Protein AF-0000000086665834 (afdb_homodimer)

Structure (mmCIF, N/CA/C/O backbone):
data_AF-0000000086665834-model_v1
#
loop_
_entity.id
_entity.type
_entity.pdbx_description
1 polymer 'Uncharacterized protein'
#
loop_
_atom_site.group_PDB
_atom_site.id
_atom_site.type_symbol
_atom_site.label_atom_id
_atom_site.label_alt_id
_atom_site.label_comp_id
_atom_site.label_asym_id
_atom_site.label_entity_id
_atom_site.label_seq_id
_atom_site.pdbx_PDB_ins_code
_atom_site.Cartn_x
_atom_site.Cartn_y
_atom_site.Cartn_z
_atom_site.occupancy
_atom_site.B_iso_or_equiv
_atom_site.auth_seq_id
_atom_site.auth_comp_id
_atom_site.auth_asym_id
_atom_site.auth_atom_id
_atom_site.pdbx_PDB_model_num
ATOM 1 N N . MET A 1 1 ? -22.484 -58.656 62.531 1 26.81 1 MET A N 1
ATOM 2 C CA . MET A 1 1 ? -22.969 -57.875 61.406 1 26.81 1 MET A CA 1
ATOM 3 C C . MET A 1 1 ? -22.281 -56.531 61.312 1 26.81 1 MET A C 1
ATOM 5 O O . MET A 1 1 ? -22.672 -55.594 61.969 1 26.81 1 MET A O 1
ATOM 9 N N . HIS A 1 2 ? -20.922 -56.562 61.344 1 34.09 2 HIS A N 1
ATOM 10 C CA . HIS A 1 2 ? -19.969 -55.469 61.375 1 34.09 2 HIS A CA 1
ATOM 11 C C . HIS A 1 2 ? -20.125 -54.594 60.125 1 34.09 2 HIS A C 1
ATOM 13 O O . HIS A 1 2 ? -20.125 -55.094 59 1 34.09 2 HIS A O 1
ATOM 19 N N . SER A 1 3 ? -20.875 -53.5 60.344 1 33.06 3 SER A N 1
ATOM 20 C CA . SER A 1 3 ? -21.188 -52.438 59.375 1 33.06 3 SER A CA 1
ATOM 21 C C . SER A 1 3 ? -19.922 -51.75 58.875 1 33.06 3 SER A C 1
ATOM 23 O O . SER A 1 3 ? -19.125 -51.219 59.656 1 33.06 3 SER A O 1
ATOM 25 N N . SER A 1 4 ? -19.203 -52.406 57.938 1 32.94 4 SER A N 1
ATOM 26 C CA . SER A 1 4 ? -18.016 -51.969 57.25 1 32.94 4 SER A CA 1
ATOM 27 C C . SER A 1 4 ? -18.266 -50.625 56.562 1 32.94 4 SER A C 1
ATOM 29 O O . SER A 1 4 ? -19.109 -50.531 55.656 1 32.94 4 SER A O 1
ATOM 31 N N . ASP A 1 5 ? -18.234 -49.562 57.344 1 31.44 5 ASP A N 1
ATOM 32 C CA . ASP A 1 5 ? -18.375 -48.219 56.812 1 31.44 5 ASP A CA 1
ATOM 33 C C . ASP A 1 5 ? -17.359 -47.969 55.688 1 31.44 5 ASP A C 1
ATOM 35 O O . ASP A 1 5 ? -16.156 -48.094 55.906 1 31.44 5 ASP A O 1
ATOM 39 N N . ASP A 1 6 ? -17.719 -48.312 54.469 1 29.27 6 ASP A N 1
ATOM 40 C CA . ASP A 1 6 ? -16.969 -48.031 53.25 1 29.27 6 ASP A CA 1
ATOM 41 C C . ASP A 1 6 ? -16.672 -46.562 53.094 1 29.27 6 ASP A C 1
ATOM 43 O O . ASP A 1 6 ? -17.594 -45.719 53 1 29.27 6 ASP A O 1
ATOM 47 N N . PHE A 1 7 ? -15.703 -46.031 53.906 1 32.72 7 PHE A N 1
ATOM 48 C CA . PHE A 1 7 ? -15.227 -44.656 53.656 1 32.72 7 PHE A CA 1
ATOM 49 C C . PHE A 1 7 ? -14.867 -44.469 52.188 1 32.72 7 PHE A C 1
ATOM 51 O O . PHE A 1 7 ? -13.977 -45.125 51.656 1 32.72 7 PHE A O 1
ATOM 58 N N . SER A 1 8 ? -15.898 -44.188 51.312 1 29.94 8 SER A N 1
ATOM 59 C CA . SER A 1 8 ? -15.688 -43.812 49.906 1 29.94 8 SER A CA 1
ATOM 60 C C . SER A 1 8 ? -14.758 -42.594 49.812 1 29.94 8 SER A C 1
ATOM 62 O O . SER A 1 8 ? -15.055 -41.531 50.375 1 29.94 8 SER A O 1
ATOM 64 N N . THR A 1 9 ? -13.438 -42.812 50 1 31.62 9 THR A N 1
ATOM 65 C CA . THR A 1 9 ? -12.438 -41.781 49.75 1 31.62 9 THR A CA 1
ATOM 66 C C . THR A 1 9 ? -12.633 -41.125 48.375 1 31.62 9 THR A C 1
ATOM 68 O O . THR A 1 9 ? -12.5 -41.812 47.375 1 31.62 9 THR A O 1
ATOM 71 N N . ASN A 1 10 ? -13.641 -40.25 48.281 1 30.84 10 ASN A N 1
ATOM 72 C CA . ASN A 1 10 ? -13.805 -39.438 47.062 1 30.84 10 ASN A CA 1
ATOM 73 C C . ASN A 1 10 ? -12.523 -38.688 46.719 1 30.84 10 ASN A C 1
ATOM 75 O O . ASN A 1 10 ? -12.117 -37.781 47.469 1 30.84 10 ASN A O 1
ATOM 79 N N . SER A 1 11 ? -11.406 -39.344 46.406 1 31.91 11 SER A N 1
ATOM 80 C CA . SER A 1 11 ? -10.242 -38.594 45.938 1 31.91 11 SER A CA 1
ATOM 81 C C . SER A 1 11 ? -10.609 -37.656 44.781 1 31.91 11 SER A C 1
ATOM 83 O O . SER A 1 11 ? -11.102 -38.125 43.75 1 31.91 11 SER A O 1
ATOM 85 N N . THR A 1 12 ? -11.188 -36.562 45.125 1 30.22 12 THR A N 1
ATOM 86 C CA . THR A 1 12 ? -11.383 -35.531 44.094 1 30.22 12 THR A CA 1
ATOM 87 C C . THR A 1 12 ? -10.07 -35.25 43.344 1 30.22 12 THR A C 1
ATOM 89 O O . THR A 1 12 ? -9.102 -34.781 43.969 1 30.22 12 THR A O 1
ATOM 92 N N . VAL A 1 13 ? -9.656 -36.156 42.438 1 32.78 13 VAL A N 1
ATOM 93 C CA . VAL A 1 13 ? -8.531 -35.844 41.562 1 32.78 13 VAL A CA 1
ATOM 94 C C . VAL A 1 13 ? -8.719 -34.469 40.938 1 32.78 13 VAL A C 1
ATOM 96 O O . VAL A 1 13 ? -9.742 -34.188 40.312 1 32.78 13 VAL A O 1
ATOM 99 N N . PHE A 1 14 ? -8.258 -33.438 41.625 1 33.31 14 PHE A N 1
ATOM 100 C CA . PHE A 1 14 ? -8.141 -32.125 40.969 1 33.31 14 PHE A CA 1
ATOM 101 C C . PHE A 1 14 ? -7.5 -32.25 39.594 1 33.31 14 PHE A C 1
ATOM 103 O O . PHE A 1 14 ? -6.363 -32.719 39.469 1 33.31 14 PHE A O 1
ATOM 110 N N . THR A 1 15 ? -8.297 -32.75 38.594 1 32.59 15 THR A N 1
ATOM 111 C CA . THR A 1 15 ? -7.758 -32.688 37.25 1 32.59 15 THR A CA 1
ATOM 112 C C . THR A 1 15 ? -7.18 -31.312 36.938 1 32.59 15 THR A C 1
ATOM 114 O O . THR A 1 15 ? -7.867 -30.297 37.094 1 32.59 15 THR A O 1
ATOM 117 N N . PRO A 1 16 ? -5.875 -31.125 37.156 1 30.36 16 PRO A N 1
ATOM 118 C CA . PRO A 1 16 ? -5.309 -29.844 36.75 1 30.36 16 PRO A CA 1
ATOM 119 C C . PRO A 1 16 ? -5.867 -29.344 35.406 1 30.36 16 PRO A C 1
ATOM 121 O O . PRO A 1 16 ? -6.203 -30.156 34.562 1 30.36 16 PRO A O 1
ATOM 124 N N . SER A 1 17 ? -6.766 -28.344 35.5 1 32.69 17 SER A N 1
ATOM 125 C CA . SER A 1 17 ? -7.176 -27.656 34.281 1 32.69 17 SER A CA 1
ATOM 126 C C . SER A 1 17 ? -5.98 -27.391 33.375 1 32.69 17 SER A C 1
ATOM 128 O O . SER A 1 17 ? -5.008 -26.75 33.781 1 32.69 17 SER A O 1
ATOM 130 N N . THR A 1 18 ? -5.562 -28.328 32.594 1 32.59 18 THR A N 1
ATOM 131 C CA . THR A 1 18 ? -4.605 -28.016 31.531 1 32.59 18 THR A CA 1
ATOM 132 C C . THR A 1 18 ? -4.988 -26.719 30.828 1 32.59 18 THR A C 1
ATOM 134 O O . THR A 1 18 ? -6.043 -26.641 30.203 1 32.59 18 THR A O 1
ATOM 137 N N . GLU A 1 19 ? -4.859 -25.594 31.531 1 32.5 19 GLU A N 1
ATOM 138 C CA . GLU A 1 19 ? -4.93 -24.391 30.719 1 32.5 19 GLU A CA 1
ATOM 139 C C . GLU A 1 19 ? -4.266 -24.609 29.359 1 32.5 19 GLU A C 1
ATOM 141 O O . GLU A 1 19 ? -3.109 -25.031 29.281 1 32.5 19 GLU A O 1
ATOM 146 N N . CYS A 1 20 ? -5.066 -25.125 28.469 1 29.55 20 CYS A N 1
ATOM 147 C CA . CYS A 1 20 ? -4.648 -25.109 27.062 1 29.55 20 CYS A CA 1
ATOM 148 C C . CYS A 1 20 ? -3.961 -23.797 26.719 1 29.55 20 CYS A C 1
ATOM 150 O O . CYS A 1 20 ? -4.586 -22.734 26.75 1 29.55 20 CYS A O 1
ATOM 152 N N . ASN A 1 21 ? -2.77 -23.609 27.25 1 32.28 21 ASN A N 1
ATOM 153 C CA . ASN A 1 21 ? -1.985 -22.531 26.656 1 32.28 21 ASN A CA 1
ATOM 154 C C . ASN A 1 21 ? -2.338 -22.328 25.172 1 32.28 21 ASN A C 1
ATOM 156 O O . ASN A 1 21 ? -2.262 -23.266 24.375 1 32.28 21 ASN A O 1
ATOM 160 N N . THR A 1 22 ? -3.324 -21.562 24.953 1 31.56 22 THR A N 1
ATOM 161 C CA . THR A 1 22 ? -3.535 -21.094 23.594 1 31.56 22 THR A CA 1
ATOM 162 C C . THR A 1 22 ? -2.211 -21 22.844 1 31.56 22 THR A C 1
ATOM 164 O O . THR A 1 22 ? -1.258 -20.391 23.312 1 31.56 22 THR A O 1
ATOM 167 N N . THR A 1 23 ? -1.851 -22.062 22.141 1 28.98 23 THR A N 1
ATOM 168 C CA . THR A 1 23 ? -0.806 -21.969 21.125 1 28.98 23 THR A CA 1
ATOM 169 C C . THR A 1 23 ? -0.764 -20.562 20.531 1 28.98 23 THR A C 1
ATOM 171 O O . THR A 1 23 ? -1.682 -20.172 19.812 1 28.98 23 THR A O 1
ATOM 174 N N . ALA A 1 24 ? -0.574 -19.531 21.234 1 36.5 24 ALA A N 1
ATOM 175 C CA . ALA A 1 24 ? 0.018 -18.438 20.453 1 36.5 24 ALA A CA 1
ATOM 176 C C . ALA A 1 24 ? 0.783 -18.984 19.25 1 36.5 24 ALA A C 1
ATOM 178 O O . ALA A 1 24 ? 1.814 -19.641 19.406 1 36.5 24 ALA A O 1
ATOM 179 N N . SER A 1 25 ? 0.028 -19.547 18.234 1 35.19 25 SER A N 1
ATOM 180 C CA . SER A 1 25 ? 0.409 -20.297 17.047 1 35.19 25 SER A CA 1
ATOM 181 C C . SER A 1 25 ? 1.826 -19.953 16.594 1 35.19 25 SER A C 1
ATOM 183 O O . SER A 1 25 ? 2.176 -18.781 16.484 1 35.19 25 SER A O 1
ATOM 185 N N . LEU A 1 26 ? 2.838 -20.625 16.734 1 39.31 26 LEU A N 1
ATOM 186 C CA . LEU A 1 26 ? 4.137 -20.703 16.078 1 39.31 26 LEU A CA 1
ATOM 187 C C . LEU A 1 26 ? 4.109 -19.984 14.742 1 39.31 26 LEU A C 1
ATOM 189 O O . LEU A 1 26 ? 5.156 -19.766 14.125 1 39.31 26 LEU A O 1
ATOM 193 N N . TRP A 1 27 ? 2.867 -19.781 14.242 1 42.53 27 TRP A N 1
ATOM 194 C CA . TRP A 1 27 ? 2.598 -19.125 12.969 1 42.53 27 TRP A CA 1
ATOM 195 C C . TRP A 1 27 ? 2.736 -17.609 13.109 1 42.53 27 TRP A C 1
ATOM 197 O O . TRP A 1 27 ? 2.848 -16.891 12.109 1 42.53 27 TRP A O 1
ATOM 207 N N . SER A 1 28 ? 2.523 -17.062 14.281 1 47.59 28 SER A N 1
ATOM 208 C CA . SER A 1 28 ? 2.641 -15.617 14.43 1 47.59 28 SER A CA 1
ATOM 209 C C . SER A 1 28 ? 4.004 -15.117 13.961 1 47.59 28 SER A C 1
ATOM 211 O O . SER A 1 28 ? 4.109 -14.031 13.383 1 47.59 28 SER A O 1
ATOM 213 N N . ASP A 1 29 ? 4.984 -15.938 14.289 1 49.16 29 ASP A N 1
ATOM 214 C CA . ASP A 1 29 ? 6.379 -15.703 13.93 1 49.16 29 ASP A CA 1
ATOM 215 C C . ASP A 1 29 ? 6.598 -15.898 12.43 1 49.16 29 ASP A C 1
ATOM 217 O O . ASP A 1 29 ? 7.703 -15.695 11.93 1 49.16 29 ASP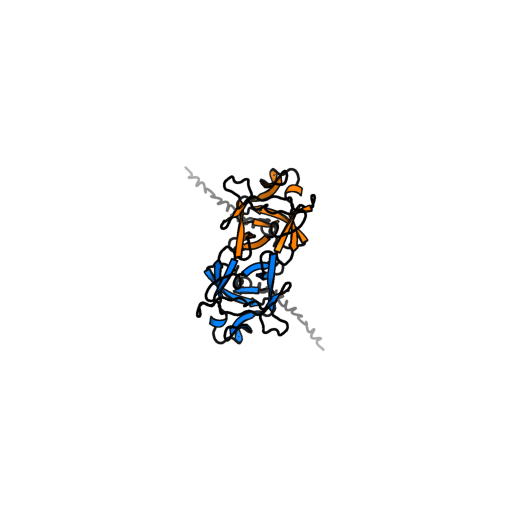 A O 1
ATOM 221 N N . ARG A 1 30 ? 5.559 -16.438 11.688 1 58.12 30 ARG A N 1
ATOM 222 C CA . ARG A 1 30 ? 5.742 -16.891 10.32 1 58.12 30 ARG A CA 1
ATOM 223 C C . ARG A 1 30 ? 5.348 -15.82 9.32 1 58.12 30 ARG A C 1
ATOM 225 O O . ARG A 1 30 ? 5.617 -15.945 8.125 1 58.12 30 ARG A O 1
ATOM 232 N N . HIS A 1 31 ? 4.785 -14.742 9.867 1 87.81 31 HIS A N 1
ATOM 233 C CA . HIS A 1 31 ? 4.332 -13.797 8.852 1 87.81 31 HIS A CA 1
ATOM 234 C C . HIS A 1 31 ? 5.289 -12.617 8.734 1 87.81 31 HIS A C 1
ATOM 236 O O . HIS A 1 31 ? 5.66 -12.008 9.742 1 87.81 31 HIS A O 1
ATOM 242 N N . ALA A 1 32 ? 5.781 -12.578 7.625 1 95.88 32 ALA A N 1
ATOM 243 C CA . ALA A 1 32 ? 6.754 -11.531 7.32 1 95.88 32 ALA A CA 1
ATOM 244 C C . ALA A 1 32 ? 6.066 -10.289 6.758 1 95.88 32 ALA A C 1
ATOM 246 O O . ALA A 1 32 ? 5.004 -10.391 6.145 1 95.88 32 ALA A O 1
ATOM 247 N N . ILE A 1 33 ? 6.621 -9.164 7.066 1 98 33 ILE A N 1
ATOM 248 C CA . ILE A 1 33 ? 6.266 -7.938 6.359 1 98 33 ILE A CA 1
ATOM 249 C C . ILE A 1 33 ? 6.895 -7.941 4.969 1 98 33 ILE A C 1
ATOM 251 O O . ILE A 1 33 ? 8.117 -7.996 4.832 1 98 33 ILE A O 1
ATOM 255 N N . PRO A 1 34 ? 6.066 -7.988 3.908 1 98.44 34 PRO A N 1
ATOM 256 C CA . PRO A 1 34 ? 6.676 -8.008 2.576 1 98.44 34 PRO A CA 1
ATOM 257 C C . PRO A 1 34 ? 7.617 -6.824 2.342 1 98.44 34 PRO A C 1
ATOM 259 O O . PRO A 1 34 ? 7.262 -5.68 2.633 1 98.44 34 PRO A O 1
ATOM 262 N N . TRP A 1 35 ? 8.758 -7.148 1.779 1 98.75 35 TRP A N 1
ATOM 263 C CA . TRP A 1 35 ? 9.766 -6.129 1.527 1 98.75 35 TRP A CA 1
ATOM 264 C C . TRP A 1 35 ? 10.758 -6.59 0.467 1 98.75 35 TRP A C 1
ATOM 266 O O . TRP A 1 35 ? 11.141 -7.766 0.435 1 98.75 35 TRP A O 1
ATOM 276 N N . PRO A 1 36 ? 11.203 -5.652 -0.35 1 98.5 36 PRO A N 1
ATOM 277 C CA . PRO A 1 36 ? 12.109 -6.02 -1.442 1 98.5 36 PRO A CA 1
ATOM 278 C C . PRO A 1 36 ? 13.383 -6.703 -0.949 1 98.5 36 PRO A C 1
ATOM 280 O O . PRO A 1 36 ? 13.938 -6.309 0.08 1 98.5 36 PRO A O 1
ATOM 283 N N . GLY A 1 37 ? 13.859 -7.613 -1.686 1 98.12 37 GLY A N 1
ATOM 284 C CA . GLY A 1 37 ? 15.07 -8.352 -1.372 1 98.12 37 GLY A CA 1
ATOM 285 C C . GLY A 1 37 ? 14.805 -9.703 -0.742 1 98.12 37 GLY A C 1
ATOM 286 O O . GLY A 1 37 ? 15.695 -10.555 -0.679 1 98.12 37 GLY A O 1
ATOM 287 N N . ASN A 1 38 ? 13.609 -9.961 -0.292 1 98.06 38 ASN A N 1
ATOM 288 C CA . ASN A 1 38 ? 13.242 -11.219 0.349 1 98.06 38 ASN A CA 1
ATOM 289 C C . ASN A 1 38 ? 12.391 -12.086 -0.571 1 98.06 38 ASN A C 1
ATOM 291 O O . ASN A 1 38 ? 11.711 -11.578 -1.461 1 98.06 38 ASN A O 1
ATOM 295 N N . THR A 1 39 ? 12.5 -13.383 -0.36 1 97.88 39 THR A N 1
ATOM 296 C CA . THR A 1 39 ? 11.711 -14.359 -1.105 1 97.88 39 THR A CA 1
ATOM 297 C C . THR A 1 39 ? 10.609 -14.953 -0.228 1 97.88 39 THR A C 1
ATOM 299 O O . THR A 1 39 ? 10.859 -15.305 0.929 1 97.88 39 THR A O 1
ATOM 302 N N . TYR A 1 40 ? 9.438 -15.078 -0.826 1 97.19 40 TYR A N 1
ATOM 303 C CA . TYR A 1 40 ? 8.297 -15.492 -0.016 1 97.19 40 TYR A CA 1
ATOM 304 C C . TYR A 1 40 ? 7.504 -16.594 -0.711 1 97.19 40 TYR A C 1
ATOM 306 O O . TYR A 1 40 ? 7.52 -16.703 -1.939 1 97.19 40 TYR A O 1
ATOM 314 N N . ARG A 1 41 ? 6.891 -17.297 0.14 1 96.94 41 ARG A N 1
ATOM 315 C CA . ARG A 1 41 ? 5.617 -17.875 -0.266 1 96.94 41 ARG A CA 1
ATOM 316 C C . ARG A 1 41 ? 4.453 -16.953 0.072 1 96.94 41 ARG A C 1
ATOM 318 O O . ARG A 1 41 ? 4.379 -16.422 1.182 1 96.94 41 ARG A O 1
ATOM 325 N N . ILE A 1 42 ? 3.629 -16.766 -0.853 1 97.75 42 ILE A N 1
ATOM 326 C CA . ILE A 1 42 ? 2.449 -15.93 -0.648 1 97.75 42 ILE A CA 1
ATOM 327 C C . ILE A 1 42 ? 1.224 -16.812 -0.437 1 97.75 42 ILE A C 1
ATOM 329 O O . ILE A 1 42 ? 0.804 -17.531 -1.349 1 97.75 42 ILE A O 1
ATOM 333 N N . ILE A 1 43 ? 0.658 -16.672 0.709 1 97.31 43 ILE A N 1
ATOM 334 C CA . ILE A 1 43 ? -0.329 -17.641 1.187 1 97.31 43 ILE A CA 1
ATOM 335 C C . ILE A 1 43 ? -1.675 -16.953 1.381 1 97.31 43 ILE A C 1
ATOM 337 O O . ILE A 1 43 ? -1.74 -15.859 1.954 1 97.31 43 ILE A O 1
ATOM 341 N N . GLU A 1 44 ? -2.676 -17.609 0.82 1 97.69 44 GLU A N 1
ATOM 342 C CA . GLU A 1 44 ? -4.012 -17.109 1.137 1 97.69 44 GLU A CA 1
ATOM 343 C C . GLU A 1 44 ? -4.348 -17.344 2.607 1 97.69 44 GLU A C 1
ATOM 345 O O . GLU A 1 44 ? -4.352 -18.469 3.084 1 97.69 44 GLU A O 1
ATOM 350 N N . LYS A 1 45 ? -4.688 -16.344 3.273 1 96.75 45 LYS A N 1
ATOM 351 C CA . LYS A 1 45 ? -4.797 -16.359 4.73 1 96.75 45 LYS A CA 1
ATOM 352 C C . LYS A 1 45 ? -5.883 -17.312 5.188 1 96.75 45 LYS A C 1
ATOM 354 O O . LYS A 1 45 ? -5.699 -18.047 6.164 1 96.75 45 LYS A O 1
ATOM 359 N N . GLN A 1 46 ? -6.969 -17.359 4.469 1 95.38 46 GLN A N 1
ATOM 360 C CA . GLN A 1 46 ? -8.133 -18.109 4.926 1 95.38 46 GLN A CA 1
ATOM 361 C C . GLN A 1 46 ? -7.914 -19.609 4.742 1 95.38 46 GLN A C 1
ATOM 363 O O . GLN A 1 46 ? -8.344 -20.406 5.574 1 95.38 46 GLN A O 1
ATOM 368 N N . THR A 1 47 ? -7.223 -20 3.711 1 95.69 47 THR A N 1
ATOM 369 C CA . THR A 1 47 ? -7.191 -21.406 3.369 1 95.69 47 THR A CA 1
ATOM 370 C C . THR A 1 47 ? -5.773 -21.969 3.486 1 95.69 47 THR A C 1
ATOM 372 O O . THR A 1 47 ? -5.566 -23.172 3.398 1 95.69 47 THR A O 1
ATOM 375 N N . ASN A 1 48 ? -4.809 -21.125 3.568 1 94.94 48 ASN A N 1
ATOM 376 C CA . ASN A 1 48 ? -3.398 -21.484 3.668 1 94.94 48 ASN A CA 1
ATOM 377 C C . ASN A 1 48 ? -2.873 -22.062 2.355 1 94.94 48 ASN A C 1
ATOM 379 O O . ASN A 1 48 ? -1.863 -22.766 2.342 1 94.94 48 ASN A O 1
ATOM 383 N N . ARG A 1 49 ? -3.547 -21.812 1.287 1 96.75 49 ARG A N 1
ATOM 384 C CA . ARG A 1 49 ? -3.062 -22.203 -0.032 1 96.75 49 ARG A CA 1
ATOM 385 C C . ARG A 1 49 ? -2.113 -21.156 -0.604 1 96.75 49 ARG A C 1
ATOM 387 O O . ARG A 1 49 ? -2.189 -19.984 -0.246 1 96.75 49 ARG A O 1
ATOM 394 N N . ALA A 1 50 ? -1.263 -21.625 -1.473 1 97.19 50 ALA A N 1
ATOM 395 C CA . ALA A 1 50 ? -0.169 -20.766 -1.916 1 97.19 50 ALA A CA 1
ATOM 396 C C . ALA A 1 50 ? -0.351 -20.344 -3.375 1 97.19 50 ALA A C 1
ATOM 398 O O . ALA A 1 50 ? -0.786 -21.156 -4.203 1 97.19 50 ALA A O 1
ATOM 399 N N . ILE A 1 51 ? 0.003 -19.141 -3.709 1 97.44 51 ILE A N 1
ATOM 400 C CA . ILE A 1 51 ? 0.174 -18.75 -5.105 1 97.44 51 ILE A CA 1
ATOM 401 C C . ILE A 1 51 ? 1.264 -19.594 -5.75 1 97.44 51 ILE A C 1
ATOM 403 O O . ILE A 1 51 ? 2.396 -19.641 -5.266 1 97.44 51 ILE A O 1
ATOM 407 N N . THR A 1 52 ? 0.923 -20.172 -6.805 1 96.5 52 THR A N 1
ATOM 408 C CA . THR A 1 52 ? 1.788 -21.172 -7.43 1 96.5 52 THR A CA 1
ATOM 409 C C . THR A 1 52 ? 1.872 -20.953 -8.938 1 96.5 52 THR A C 1
ATOM 411 O O . THR A 1 52 ? 0.865 -20.656 -9.578 1 96.5 52 THR A O 1
ATOM 414 N N . LEU A 1 53 ? 3.094 -21.125 -9.422 1 95.81 53 LEU A N 1
ATOM 415 C CA . LEU A 1 53 ? 3.297 -21.047 -10.867 1 95.81 53 LEU A CA 1
ATOM 416 C C . LEU A 1 53 ? 3.131 -22.406 -11.523 1 95.81 53 LEU A C 1
ATOM 418 O O . LEU A 1 53 ? 3.822 -23.359 -11.156 1 95.81 53 LEU A O 1
ATOM 422 N N . VAL A 1 54 ? 2.148 -22.484 -12.5 1 92.81 54 VAL A N 1
ATOM 423 C CA . VAL A 1 54 ? 1.953 -23.672 -13.32 1 92.81 54 VAL A CA 1
ATOM 424 C C . VAL A 1 54 ? 1.898 -23.266 -14.797 1 92.81 54 VAL A C 1
ATOM 426 O O . VAL A 1 54 ? 0.953 -22.609 -15.234 1 92.81 54 VAL A O 1
ATOM 429 N N . ASP A 1 55 ? 2.85 -23.75 -15.641 1 89.12 55 ASP A N 1
ATOM 430 C CA . ASP A 1 55 ? 2.898 -23.453 -17.062 1 89.12 55 ASP A CA 1
ATOM 431 C C . ASP A 1 55 ? 2.67 -21.969 -17.328 1 89.12 55 ASP A C 1
ATOM 433 O O . ASP A 1 55 ? 1.81 -21.594 -18.125 1 89.12 55 ASP A O 1
ATOM 437 N N . ASP A 1 56 ? 3.143 -21.078 -16.703 1 90.12 56 ASP A N 1
ATOM 438 C CA . ASP A 1 56 ? 3.146 -19.625 -16.844 1 90.12 56 ASP A CA 1
ATOM 439 C C . ASP A 1 56 ? 1.913 -19 -16.188 1 90.12 56 ASP A C 1
ATOM 441 O O . ASP A 1 56 ? 1.758 -17.781 -16.172 1 90.12 56 ASP A O 1
ATOM 445 N N . LEU A 1 57 ? 1.018 -19.859 -15.656 1 92.25 57 LEU A N 1
ATOM 446 C CA . LEU A 1 57 ? -0.197 -19.375 -15.016 1 92.25 57 LEU A CA 1
ATOM 447 C C . LEU A 1 57 ? -0.018 -19.297 -13.5 1 92.25 57 LEU A C 1
ATOM 449 O O . LEU A 1 57 ? 0.666 -20.141 -12.914 1 92.25 57 LEU A O 1
ATOM 453 N N . ILE A 1 58 ? -0.62 -18.281 -12.961 1 95.94 58 ILE A N 1
ATOM 454 C CA . ILE A 1 58 ? -0.65 -18.125 -11.508 1 95.94 58 ILE A CA 1
ATOM 455 C C . ILE A 1 58 ? -1.922 -18.766 -10.953 1 95.94 58 ILE A C 1
ATOM 457 O O . ILE A 1 58 ? -3.031 -18.344 -11.289 1 95.94 58 ILE A O 1
ATOM 461 N N . VAL A 1 59 ? -1.757 -19.766 -10.141 1 96.12 59 VAL A N 1
ATOM 462 C CA . VAL A 1 59 ? -2.887 -20.469 -9.555 1 96.12 59 VAL A CA 1
ATOM 463 C C . VAL A 1 59 ? -2.707 -20.562 -8.039 1 96.12 59 VAL A C 1
ATOM 465 O O . VAL A 1 59 ? -1.646 -20.234 -7.516 1 96.12 59 VAL A O 1
ATOM 468 N N . ILE A 1 60 ? -3.77 -20.953 -7.398 1 96.62 60 ILE A N 1
ATOM 469 C CA . ILE A 1 60 ? -3.729 -21.219 -5.965 1 96.62 60 ILE A CA 1
ATOM 470 C C . ILE A 1 60 ? -3.74 -22.719 -5.707 1 96.62 60 ILE A C 1
ATOM 472 O O . ILE A 1 60 ? -4.57 -23.438 -6.262 1 96.62 60 ILE A O 1
ATOM 476 N N . LYS A 1 61 ? -2.725 -23.219 -4.988 1 95.56 61 LYS A N 1
ATOM 477 C CA . LYS A 1 61 ? -2.627 -24.641 -4.703 1 95.56 61 LYS A CA 1
ATOM 478 C C . LYS A 1 61 ? -2.307 -24.891 -3.23 1 95.56 61 LYS A C 1
ATOM 480 O O . LYS A 1 61 ? -1.722 -24.031 -2.564 1 95.56 61 LYS A O 1
ATOM 485 N N . ASP A 1 62 ? -2.66 -26.109 -2.834 1 93.5 62 ASP A N 1
ATOM 486 C CA . ASP A 1 62 ? -2.201 -26.578 -1.525 1 93.5 62 ASP A CA 1
ATOM 487 C C . ASP A 1 62 ? -0.687 -26.766 -1.509 1 93.5 62 ASP A C 1
ATOM 489 O O . ASP A 1 62 ? -0.117 -27.328 -2.439 1 93.5 62 ASP A O 1
ATOM 493 N N . ILE A 1 63 ? -0.168 -26.25 -0.493 1 87.25 63 ILE A N 1
ATOM 494 C CA . ILE A 1 63 ? 1.284 -26.312 -0.374 1 87.25 63 ILE A CA 1
ATOM 495 C C . ILE A 1 63 ? 1.747 -27.766 -0.494 1 87.25 63 ILE A C 1
ATOM 497 O O . ILE A 1 63 ? 2.791 -28.031 -1.088 1 87.25 63 ILE A O 1
ATOM 501 N N . GLU A 1 64 ? 0.972 -28.641 0.054 1 82.88 64 GLU A N 1
ATOM 502 C CA . GLU A 1 64 ? 1.305 -30.062 0.033 1 82.88 64 GLU A CA 1
ATOM 503 C C . GLU A 1 64 ? 1.275 -30.625 -1.39 1 82.88 64 GLU A C 1
ATOM 505 O O . GLU A 1 64 ? 1.932 -31.625 -1.686 1 82.88 64 GLU A O 1
ATOM 510 N N . ASP A 1 65 ? 0.534 -29.969 -2.221 1 79.94 65 ASP A N 1
ATOM 511 C CA . ASP A 1 65 ? 0.366 -30.438 -3.594 1 79.94 65 ASP A CA 1
ATOM 512 C C . ASP A 1 65 ? 1.483 -29.906 -4.492 1 79.94 65 ASP A C 1
ATOM 514 O O . ASP A 1 65 ? 1.487 -30.172 -5.699 1 79.94 65 ASP A O 1
ATOM 518 N N . THR A 1 66 ? 2.348 -29.219 -3.865 1 73 66 THR A N 1
ATOM 519 C CA . THR A 1 66 ? 3.391 -28.625 -4.703 1 73 66 THR A CA 1
ATOM 520 C C . THR A 1 66 ? 4.684 -29.422 -4.59 1 73 66 THR A C 1
ATOM 522 O O . THR A 1 66 ? 5.23 -29.578 -3.498 1 73 66 THR A O 1
ATOM 525 N N . ALA A 1 67 ? 4.957 -30.062 -5.625 1 68.94 67 ALA A N 1
ATOM 526 C CA . ALA A 1 67 ? 6.129 -30.938 -5.668 1 68.94 67 ALA A CA 1
ATOM 527 C C . ALA A 1 67 ? 7.414 -30.141 -5.484 1 68.94 67 ALA A C 1
ATOM 529 O O . ALA A 1 67 ? 8.312 -30.547 -4.742 1 68.94 67 ALA A O 1
ATOM 530 N N . GLN A 1 68 ? 7.52 -29.125 -6.246 1 76.81 68 GLN A N 1
ATOM 531 C CA . GLN A 1 68 ? 8.711 -28.281 -6.203 1 76.81 68 GLN A CA 1
ATOM 532 C C . GLN A 1 68 ? 8.438 -26.984 -5.441 1 76.81 68 GLN A C 1
ATOM 534 O O . GLN A 1 68 ? 7.57 -26.188 -5.836 1 76.81 68 GLN A O 1
ATOM 539 N N . ILE A 1 69 ? 9.148 -26.797 -4.488 1 77.5 69 ILE A N 1
ATOM 540 C CA . ILE A 1 69 ? 8.977 -25.641 -3.623 1 77.5 69 ILE A CA 1
ATOM 541 C C . ILE A 1 69 ? 9.211 -24.359 -4.426 1 77.5 69 ILE A C 1
ATOM 543 O O . ILE A 1 69 ? 8.594 -23.328 -4.152 1 77.5 69 ILE A O 1
ATOM 547 N N . THR A 1 70 ? 9.945 -24.5 -5.48 1 86.06 70 THR A N 1
ATOM 548 C CA . THR A 1 70 ? 10.383 -23.328 -6.234 1 86.06 70 THR A CA 1
ATOM 549 C C . THR A 1 70 ? 9.203 -22.672 -6.93 1 86.06 70 THR A C 1
ATOM 551 O O . THR A 1 70 ? 9.227 -21.453 -7.188 1 86.06 70 THR A O 1
ATOM 554 N N . VAL A 1 71 ? 8.203 -23.438 -7.211 1 91.38 71 VAL A N 1
ATOM 555 C CA . VAL A 1 71 ? 7.086 -22.906 -7.992 1 91.38 71 VAL A CA 1
ATOM 556 C C . VAL A 1 71 ? 6.207 -22.016 -7.109 1 91.38 71 VAL A C 1
ATOM 558 O O . VAL A 1 71 ? 5.285 -21.359 -7.602 1 91.38 71 VAL A O 1
ATOM 561 N N . THR A 1 72 ? 6.5 -21.953 -5.805 1 95.38 72 THR A N 1
ATOM 562 C CA . THR A 1 72 ? 5.727 -21.125 -4.887 1 95.38 72 THR A CA 1
ATOM 563 C C . THR A 1 72 ? 6.582 -19.984 -4.332 1 95.38 72 THR A C 1
ATOM 565 O O . THR A 1 72 ? 6.18 -19.297 -3.391 1 95.38 72 THR A O 1
ATOM 568 N N . GLN A 1 73 ? 7.73 -19.875 -4.852 1 96.38 73 GLN A N 1
ATOM 569 C CA . GLN A 1 73 ? 8.641 -18.844 -4.348 1 96.38 73 GLN A CA 1
ATOM 570 C C . GLN A 1 73 ? 8.594 -17.594 -5.215 1 96.38 73 GLN A C 1
ATOM 572 O O . GLN A 1 73 ? 8.68 -17.688 -6.441 1 96.38 73 GLN A O 1
ATOM 577 N N . TRP A 1 74 ? 8.523 -16.484 -4.574 1 98 74 TRP A N 1
ATOM 578 C CA . TRP A 1 74 ? 8.453 -15.188 -5.238 1 98 74 TRP A CA 1
ATOM 579 C C . TRP A 1 74 ? 9.43 -14.203 -4.605 1 98 74 TRP A C 1
ATOM 581 O O . TRP A 1 74 ? 9.305 -13.859 -3.426 1 98 74 TRP A O 1
ATOM 591 N N . LEU A 1 75 ? 10.375 -13.781 -5.367 1 98.56 75 LEU A N 1
ATOM 592 C CA . LEU A 1 75 ? 11.297 -12.734 -4.934 1 98.56 75 LEU A CA 1
ATOM 593 C C . LEU A 1 75 ? 10.641 -11.367 -5.023 1 98.56 75 LEU A C 1
ATOM 595 O O . LEU A 1 75 ? 10.172 -10.961 -6.09 1 98.56 75 LEU A O 1
ATOM 599 N N . CYS A 1 76 ? 10.57 -10.695 -3.879 1 98.69 76 CYS A N 1
ATOM 600 C CA . CYS A 1 76 ? 10.023 -9.344 -3.857 1 98.69 76 CYS A CA 1
ATOM 601 C C . CYS A 1 76 ? 11.07 -8.328 -4.293 1 98.69 76 CYS A C 1
ATOM 603 O O . CYS A 1 76 ? 12.172 -8.281 -3.732 1 98.69 76 CYS A O 1
ATOM 605 N N . VAL A 1 77 ? 10.727 -7.539 -5.316 1 98.69 77 VAL A N 1
ATOM 606 C CA . VAL A 1 77 ? 11.594 -6.477 -5.816 1 98.69 77 VAL A CA 1
ATOM 607 C C . VAL A 1 77 ? 10.828 -5.152 -5.832 1 98.69 77 VAL A C 1
ATOM 609 O O . VAL A 1 77 ? 9.641 -5.109 -5.508 1 98.69 77 VAL A O 1
ATOM 612 N N . GLU A 1 78 ? 11.531 -4.086 -6.059 1 98.19 78 GLU A N 1
ATOM 613 C CA . GLU A 1 78 ? 10.906 -2.766 -6.023 1 98.19 78 GLU A CA 1
ATOM 614 C C . GLU A 1 78 ? 11.266 -1.951 -7.262 1 98.19 78 GLU A C 1
ATOM 616 O O . GLU A 1 78 ? 12.406 -1.994 -7.73 1 98.19 78 GLU A O 1
ATOM 621 N N . LYS A 1 79 ? 10.352 -1.33 -7.84 1 97.75 79 LYS A N 1
ATOM 622 C CA . LYS A 1 79 ? 10.555 -0.34 -8.898 1 97.75 79 LYS A CA 1
ATOM 623 C C . LYS A 1 79 ? 9.641 0.865 -8.703 1 97.75 79 LYS A C 1
ATOM 625 O O . LYS A 1 79 ? 8.414 0.729 -8.727 1 97.75 79 LYS A O 1
ATOM 630 N N . ASN A 1 80 ? 10.234 2.008 -8.523 1 96.94 80 ASN A N 1
ATOM 631 C CA . ASN A 1 80 ? 9.531 3.285 -8.445 1 96.94 80 ASN A CA 1
ATOM 632 C C . ASN A 1 80 ? 8.422 3.256 -7.406 1 96.94 80 ASN A C 1
ATOM 634 O O . ASN A 1 80 ? 7.305 3.709 -7.672 1 96.94 80 ASN A O 1
ATOM 638 N N . GLY A 1 81 ? 8.703 2.627 -6.285 1 97.69 81 GLY A N 1
ATOM 639 C CA . GLY A 1 81 ? 7.785 2.641 -5.156 1 97.69 81 GLY A CA 1
ATOM 640 C C . GLY A 1 81 ? 6.848 1.446 -5.137 1 97.69 81 GLY A C 1
ATOM 641 O O . GLY A 1 81 ? 6.301 1.098 -4.086 1 97.69 81 GLY A O 1
ATOM 642 N N . TYR A 1 82 ? 6.668 0.813 -6.266 1 98.25 82 TYR A N 1
ATOM 643 C CA . TYR A 1 82 ? 5.871 -0.406 -6.328 1 98.25 82 TYR A CA 1
ATOM 644 C C . TYR A 1 82 ? 6.738 -1.639 -6.109 1 98.25 82 TYR A C 1
ATOM 646 O O . TYR A 1 82 ? 7.957 -1.589 -6.297 1 98.25 82 TYR A O 1
ATOM 654 N N . PHE A 1 83 ? 6.059 -2.65 -5.703 1 98.62 83 PHE A N 1
ATOM 655 C CA . PHE A 1 83 ? 6.75 -3.934 -5.625 1 98.62 83 PHE A CA 1
ATOM 656 C C . PHE A 1 83 ? 6.461 -4.777 -6.859 1 98.62 83 PHE A C 1
ATOM 658 O O . PHE A 1 83 ? 5.527 -4.492 -7.613 1 98.62 83 PHE A O 1
ATOM 665 N N . GLY A 1 84 ? 7.328 -5.727 -7.047 1 98.69 84 GLY A N 1
ATOM 666 C CA . GLY A 1 84 ? 7.156 -6.828 -7.984 1 98.69 84 GLY A CA 1
ATOM 667 C C . GLY A 1 84 ? 7.52 -8.172 -7.391 1 98.69 84 GLY A C 1
ATOM 668 O O . GLY A 1 84 ? 8.242 -8.25 -6.395 1 98.69 84 GLY A O 1
ATOM 669 N N . PHE A 1 85 ? 6.938 -9.18 -7.98 1 98.75 85 PHE A N 1
ATOM 670 C CA . PHE A 1 85 ? 7.219 -10.539 -7.535 1 98.75 85 PHE A CA 1
ATOM 671 C C . PHE A 1 85 ? 7.758 -11.383 -8.688 1 98.75 85 PHE A C 1
ATOM 673 O O . PHE A 1 85 ? 7.031 -11.695 -9.625 1 98.75 85 PHE A O 1
ATOM 680 N N . GLN A 1 86 ? 9 -11.758 -8.539 1 98.5 86 GLN A N 1
ATOM 681 C CA . GLN A 1 86 ? 9.719 -12.477 -9.594 1 98.5 86 GLN A CA 1
ATOM 682 C C . GLN A 1 86 ? 9.906 -13.945 -9.227 1 98.5 86 GLN A C 1
ATOM 684 O O . GLN A 1 86 ? 10.289 -14.266 -8.102 1 98.5 86 GLN A O 1
ATOM 689 N N . HIS A 1 87 ? 9.555 -14.75 -10.164 1 97 87 HIS A N 1
ATOM 690 C CA . HIS A 1 87 ? 9.938 -16.156 -10.008 1 97 87 HIS A CA 1
ATOM 691 C C . HIS A 1 87 ? 11.445 -16.328 -10.156 1 97 87 HIS A C 1
ATOM 693 O O . HIS A 1 87 ? 12 -16.094 -11.234 1 97 87 HIS A O 1
ATOM 699 N N . PRO A 1 88 ? 12.148 -16.812 -9.148 1 95.19 88 PRO A N 1
ATOM 700 C CA . PRO A 1 88 ? 13.609 -16.734 -9.156 1 95.19 88 PRO A CA 1
ATOM 701 C C . PRO A 1 88 ? 14.242 -17.609 -10.234 1 95.19 88 PRO A C 1
ATOM 703 O O . PRO A 1 88 ? 15.227 -17.203 -10.859 1 95.19 88 PRO A O 1
ATOM 706 N N . SER A 1 89 ? 13.688 -18.734 -10.43 1 92.06 89 SER A N 1
ATOM 707 C CA . SER A 1 89 ? 14.328 -19.656 -11.352 1 92.06 89 SER A CA 1
ATOM 708 C C . SER A 1 89 ? 14.148 -19.219 -12.805 1 92.06 89 SER A C 1
ATOM 710 O O . SER A 1 89 ? 15.07 -19.344 -13.617 1 92.06 89 SER A O 1
ATOM 712 N N . SER A 1 90 ? 13.023 -18.688 -13.141 1 92.81 90 SER A N 1
ATOM 713 C CA . SER A 1 90 ? 12.75 -18.312 -14.523 1 92.81 90 SER A CA 1
ATOM 714 C C . SER A 1 90 ? 13.047 -16.844 -14.773 1 92.81 90 SER A C 1
ATOM 716 O O . SER A 1 90 ? 13.219 -16.422 -15.922 1 92.81 90 SER A O 1
ATOM 718 N N . GLY A 1 91 ? 13.023 -16.031 -13.695 1 95.81 91 GLY A N 1
ATOM 719 C CA . GLY A 1 91 ? 13.242 -14.602 -13.828 1 95.81 91 GLY A CA 1
ATOM 720 C C . GLY A 1 91 ? 12.008 -13.844 -14.289 1 95.81 91 GLY A C 1
ATOM 721 O O . GLY A 1 91 ? 12.078 -12.648 -14.578 1 95.81 91 GLY A O 1
ATOM 722 N N . ARG A 1 92 ? 10.891 -14.523 -14.328 1 97.31 92 ARG A N 1
ATOM 723 C CA . ARG A 1 92 ? 9.656 -13.914 -14.82 1 97.31 92 ARG A CA 1
ATOM 724 C C . ARG A 1 92 ? 8.867 -13.289 -13.68 1 97.31 92 ARG A C 1
ATOM 726 O O . ARG A 1 92 ? 8.859 -13.805 -12.562 1 97.31 92 ARG A O 1
ATOM 733 N N . TYR A 1 93 ? 8.188 -12.195 -14.055 1 98.19 93 TYR A N 1
ATOM 734 C CA . TYR A 1 93 ? 7.441 -11.445 -13.047 1 98.19 93 TYR A CA 1
ATOM 735 C C . TYR A 1 93 ? 5.969 -11.828 -13.07 1 98.19 93 TYR A C 1
ATOM 737 O O . TYR A 1 93 ? 5.387 -12.023 -14.141 1 98.19 93 TYR A O 1
ATOM 745 N N . MET A 1 94 ? 5.418 -11.93 -11.859 1 98 94 MET A N 1
ATOM 746 C CA . MET A 1 94 ? 3.967 -12.039 -11.742 1 98 94 MET A CA 1
ATOM 747 C C . MET A 1 94 ? 3.285 -10.773 -12.258 1 98 94 MET A C 1
ATOM 749 O O . MET A 1 94 ? 3.684 -9.664 -11.906 1 98 94 MET A O 1
ATOM 753 N N . GLY A 1 95 ? 2.342 -10.914 -13.055 1 97.19 95 GLY A N 1
ATOM 754 C CA . GLY A 1 95 ? 1.576 -9.805 -13.602 1 97.19 95 GLY A CA 1
ATOM 755 C C . GLY A 1 95 ? 0.368 -10.25 -14.406 1 97.19 95 GLY A C 1
ATOM 756 O O . GLY A 1 95 ? -0.144 -11.352 -14.203 1 97.19 95 GLY A O 1
ATOM 757 N N . HIS A 1 96 ? -0.239 -9.281 -15.055 1 94.25 96 HIS A N 1
ATOM 758 C CA . HIS A 1 96 ? -1.386 -9.57 -15.906 1 94.25 96 HIS A CA 1
ATOM 759 C C . HIS A 1 96 ? -1.144 -9.078 -17.328 1 94.25 96 HIS A C 1
ATOM 761 O O . HIS A 1 96 ? -0.142 -8.414 -17.609 1 94.25 96 HIS A O 1
ATOM 767 N N . ASP A 1 97 ? -1.893 -9.594 -18.312 1 85.38 97 ASP A N 1
ATOM 768 C CA . ASP A 1 97 ? -1.737 -9.188 -19.703 1 85.38 97 ASP A CA 1
ATOM 769 C C . ASP A 1 97 ? -2.955 -8.406 -20.188 1 85.38 97 ASP A C 1
ATOM 771 O O . ASP A 1 97 ? -3.334 -8.492 -21.359 1 85.38 97 ASP A O 1
ATOM 775 N N . GLY A 1 98 ? -3.516 -7.641 -19.266 1 82.56 98 GLY A N 1
ATOM 776 C CA . GLY A 1 98 ? -4.695 -6.871 -19.625 1 82.56 98 GLY A CA 1
ATOM 777 C C . GLY A 1 98 ? -5.992 -7.523 -19.188 1 82.56 98 GLY A C 1
ATOM 778 O O . GLY A 1 98 ? -7.027 -6.863 -19.109 1 82.56 98 GLY A O 1
ATOM 779 N N . ASP A 1 99 ? -5.844 -8.773 -18.906 1 82.44 99 ASP A N 1
ATOM 780 C CA . ASP A 1 99 ? -6.992 -9.516 -18.391 1 82.44 99 ASP A CA 1
ATOM 781 C C . ASP A 1 99 ? -6.996 -9.555 -16.875 1 82.44 99 ASP A C 1
ATOM 783 O O . ASP A 1 99 ? -6.086 -9.016 -16.234 1 82.44 99 ASP A O 1
ATOM 787 N N . LYS A 1 100 ? -8.008 -10.211 -16.359 1 86.69 100 LYS A N 1
ATOM 788 C CA . LYS A 1 100 ? -8.133 -10.297 -14.914 1 86.69 100 LYS A CA 1
ATOM 789 C C . LYS A 1 100 ? -7.199 -11.359 -14.344 1 86.69 100 LYS A C 1
ATOM 791 O O . LYS A 1 100 ? -6.82 -11.305 -13.172 1 86.69 100 LYS A O 1
ATOM 796 N N . THR A 1 101 ? -6.832 -12.258 -15.203 1 91.25 101 THR A N 1
ATOM 797 C CA . THR A 1 101 ? -6.012 -13.367 -14.742 1 91.25 101 THR A CA 1
ATOM 798 C C . THR A 1 101 ? -4.539 -12.977 -14.703 1 91.25 101 THR A C 1
ATOM 800 O O . THR A 1 101 ? -4.105 -12.102 -15.453 1 91.25 101 THR A O 1
ATOM 803 N N . LEU A 1 102 ? -3.814 -13.742 -13.867 1 96.75 102 LEU A N 1
ATOM 804 C CA . LEU A 1 102 ? -2.396 -13.445 -13.688 1 96.75 102 LEU A CA 1
ATOM 805 C C . LEU A 1 102 ? -1.532 -14.484 -14.398 1 96.75 102 LEU A C 1
ATOM 807 O O . LEU A 1 102 ? -1.957 -15.625 -14.586 1 96.75 102 LEU A O 1
ATOM 811 N N . ARG A 1 103 ? -0.406 -14.016 -14.742 1 96.38 103 ARG A N 1
ATOM 812 C CA . ARG A 1 103 ? 0.609 -14.852 -15.367 1 96.38 103 ARG A CA 1
ATOM 813 C C . ARG A 1 103 ? 2.012 -14.414 -14.969 1 96.38 103 ARG A C 1
ATOM 815 O O . ARG A 1 103 ? 2.191 -13.328 -14.406 1 96.38 103 ARG A O 1
ATOM 822 N N . ALA A 1 104 ? 2.908 -15.281 -15.203 1 96.44 104 ALA A N 1
ATOM 823 C CA . ALA A 1 104 ? 4.32 -14.93 -15.062 1 96.44 104 ALA A CA 1
ATOM 824 C C . AL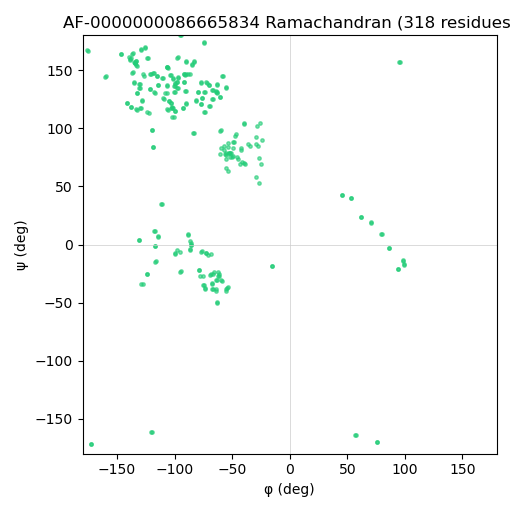A A 1 104 ? 5.062 -15.086 -16.391 1 96.44 104 ALA A C 1
ATOM 826 O O . ALA A 1 104 ? 5.711 -16.109 -16.625 1 96.44 104 ALA A O 1
ATOM 827 N N . LYS A 1 105 ? 4.965 -14.039 -17.188 1 94.56 105 LYS A N 1
ATOM 828 C CA . LYS A 1 105 ? 5.555 -14.102 -18.516 1 94.56 105 LYS A CA 1
ATOM 829 C C . LYS A 1 105 ? 6.547 -12.961 -18.734 1 94.56 105 LYS A C 1
ATOM 831 O O . LYS A 1 105 ? 7.465 -13.078 -19.547 1 94.56 105 LYS A O 1
ATOM 836 N N . ALA A 1 106 ? 6.359 -11.906 -18.031 1 96.31 106 ALA A N 1
ATOM 837 C CA . ALA A 1 106 ? 7.133 -10.695 -18.266 1 96.31 106 ALA A CA 1
ATOM 838 C C . ALA A 1 106 ? 8.578 -10.859 -17.797 1 96.31 106 ALA A C 1
ATOM 840 O O . ALA A 1 106 ? 8.828 -11.383 -16.719 1 96.31 106 ALA A O 1
ATOM 841 N N . THR A 1 107 ? 9.523 -10.367 -18.547 1 96.56 107 THR A N 1
ATOM 842 C CA . THR A 1 107 ? 10.938 -10.414 -18.188 1 96.56 107 THR A CA 1
ATOM 843 C C . THR A 1 107 ? 11.391 -9.078 -17.609 1 96.56 107 THR A C 1
ATOM 845 O O . THR A 1 107 ? 12.516 -8.961 -17.125 1 96.56 107 THR A O 1
ATOM 848 N N . GLU A 1 108 ? 10.508 -8.102 -17.688 1 97.06 108 GLU A N 1
ATOM 849 C CA . GLU A 1 108 ? 10.75 -6.781 -17.109 1 97.06 108 GLU A CA 1
ATOM 850 C C . GLU A 1 108 ? 9.609 -6.367 -16.188 1 97.06 108 GLU A C 1
ATOM 852 O O . GLU A 1 108 ? 8.453 -6.723 -16.422 1 97.06 108 GLU A O 1
ATOM 857 N N . LEU A 1 109 ? 9.945 -5.676 -15.164 1 96.81 109 LEU A N 1
ATOM 858 C CA . LEU A 1 109 ? 8.961 -5.145 -14.227 1 96.81 109 LEU A CA 1
ATOM 859 C C . LEU A 1 109 ? 8.375 -3.832 -14.742 1 96.81 109 LEU A C 1
ATOM 861 O O . LEU A 1 109 ? 8.961 -2.766 -14.531 1 96.81 109 LEU A O 1
ATOM 865 N N . ASN A 1 110 ? 7.262 -3.939 -15.375 1 94.38 110 ASN A N 1
ATOM 866 C CA . ASN A 1 110 ? 6.582 -2.768 -15.914 1 94.38 110 ASN A CA 1
ATOM 867 C C . ASN A 1 110 ? 5.184 -2.607 -15.32 1 94.38 110 ASN A C 1
ATOM 869 O O . ASN A 1 110 ? 4.895 -3.154 -14.25 1 94.38 110 ASN A O 1
ATOM 873 N N . ASN A 1 111 ? 4.297 -1.871 -15.914 1 92 111 ASN A N 1
ATOM 874 C CA . ASN A 1 111 ? 3.025 -1.428 -15.352 1 92 111 ASN A CA 1
ATOM 875 C C . ASN A 1 111 ? 2.146 -2.609 -14.953 1 92 111 ASN A C 1
ATOM 877 O O . ASN A 1 111 ? 1.447 -2.557 -13.938 1 92 111 ASN A O 1
ATOM 881 N N . TRP A 1 112 ? 2.279 -3.707 -15.688 1 94.5 112 TRP A N 1
ATOM 882 C CA . TRP A 1 112 ? 1.368 -4.832 -15.508 1 94.5 112 TRP A CA 1
ATOM 883 C C . TRP A 1 112 ? 1.869 -5.762 -14.406 1 94.5 112 TRP A C 1
ATOM 885 O O . TRP A 1 112 ? 1.185 -6.719 -14.031 1 94.5 112 TRP A O 1
ATOM 895 N N . GLU A 1 113 ? 3.1 -5.484 -13.828 1 97.38 113 GLU A N 1
ATOM 896 C CA . GLU A 1 113 ? 3.729 -6.375 -12.852 1 97.38 113 GLU A CA 1
ATOM 897 C C . GLU A 1 113 ? 3.889 -5.688 -11.5 1 97.38 113 GLU A C 1
ATOM 899 O O . GLU A 1 113 ? 4.57 -6.207 -10.609 1 97.38 113 GLU A O 1
ATOM 904 N N . LEU A 1 114 ? 3.213 -4.535 -11.414 1 97.44 114 LEU A N 1
ATOM 905 C CA . LEU A 1 114 ? 3.404 -3.729 -10.219 1 97.44 114 LEU A CA 1
ATOM 906 C C . LEU A 1 114 ? 2.369 -4.082 -9.156 1 97.44 114 LEU A C 1
ATOM 908 O O . LEU A 1 114 ? 1.196 -4.297 -9.469 1 97.44 114 LEU A O 1
ATOM 912 N N . PHE A 1 115 ? 2.826 -4.137 -7.855 1 98.19 115 PHE A N 1
ATOM 913 C CA . PHE A 1 115 ? 1.964 -4.402 -6.707 1 98.19 115 PHE A CA 1
ATOM 914 C C . PHE A 1 115 ? 2.328 -3.498 -5.535 1 98.19 115 PHE A C 1
ATOM 916 O O . PHE A 1 115 ? 3.436 -2.959 -5.48 1 98.19 115 PHE A O 1
ATOM 923 N N . THR A 1 116 ? 1.437 -3.342 -4.676 1 98.62 116 THR A N 1
ATOM 924 C CA . THR A 1 116 ? 1.716 -2.787 -3.357 1 98.62 116 THR A CA 1
ATOM 925 C C . THR A 1 116 ? 0.906 -3.508 -2.283 1 98.62 116 THR A C 1
ATOM 927 O O . THR A 1 116 ? -0.316 -3.631 -2.396 1 98.62 116 THR A O 1
ATOM 930 N N . PRO A 1 117 ? 1.597 -4.086 -1.316 1 98.81 117 PRO A N 1
ATOM 931 C CA . PRO A 1 117 ? 0.875 -4.699 -0.199 1 98.81 117 PRO A CA 1
ATOM 932 C C . PRO A 1 117 ? 0.355 -3.672 0.803 1 98.81 117 PRO A C 1
ATOM 934 O O . PRO A 1 117 ? 1.042 -2.691 1.1 1 98.81 117 PRO A O 1
ATOM 937 N N . ARG A 1 118 ? -0.823 -3.877 1.267 1 98.88 118 ARG A N 1
ATOM 938 C CA . ARG A 1 118 ? -1.414 -3.033 2.301 1 98.88 118 ARG A CA 1
ATOM 939 C C . ARG A 1 118 ? -1.934 -3.875 3.461 1 98.88 118 ARG A C 1
ATOM 941 O O . ARG A 1 118 ? -2.771 -4.758 3.27 1 98.88 118 ARG A O 1
ATOM 948 N N . GLU A 1 119 ? -1.447 -3.568 4.621 1 98.5 119 GLU A N 1
ATOM 949 C CA . GLU A 1 119 ? -1.867 -4.305 5.809 1 98.5 119 GLU A CA 1
ATOM 950 C C . GLU A 1 119 ? -3.361 -4.125 6.07 1 98.5 119 GLU A C 1
ATOM 952 O O . GLU A 1 119 ? -3.891 -3.02 5.949 1 98.5 119 GLU A O 1
ATOM 957 N N . HIS A 1 120 ? -3.961 -5.203 6.418 1 98.25 120 HIS A N 1
ATOM 958 C CA . HIS A 1 120 ? -5.387 -5.215 6.723 1 98.25 120 HIS A CA 1
ATOM 959 C C . HIS A 1 120 ? -5.629 -5.277 8.227 1 98.25 120 HIS A C 1
ATOM 961 O O . HIS A 1 120 ? -4.902 -5.965 8.945 1 98.25 120 HIS A O 1
ATOM 967 N N . PRO A 1 121 ? -6.672 -4.656 8.734 1 97 121 PRO A N 1
ATOM 968 C CA . PRO A 1 121 ? -6.945 -4.68 10.172 1 97 121 PRO A CA 1
ATOM 969 C C . PRO A 1 121 ? -7.203 -6.086 10.703 1 97 121 PRO A C 1
ATOM 971 O O . PRO A 1 121 ? -6.957 -6.359 11.883 1 97 121 PRO A O 1
ATOM 974 N N . GLU A 1 122 ? -7.676 -6.957 9.875 1 96.06 122 GLU A N 1
ATOM 975 C CA . GLU A 1 122 ? -7.957 -8.328 10.297 1 96.06 122 GLU A CA 1
ATOM 976 C C . GLU A 1 122 ? -6.727 -9.219 10.148 1 96.06 122 GLU A C 1
ATOM 978 O O . GLU A 1 122 ? -6.82 -10.438 10.258 1 96.06 122 GLU A O 1
ATOM 983 N N . GLY A 1 123 ? -5.66 -8.617 9.859 1 96 123 GLY A N 1
ATOM 984 C CA . GLY A 1 123 ? -4.441 -9.375 9.625 1 96 123 GLY A CA 1
ATOM 985 C C . GLY A 1 123 ? -4.191 -9.664 8.156 1 96 123 GLY A C 1
ATOM 986 O O . GLY A 1 123 ? -5.113 -9.617 7.344 1 96 123 GLY A O 1
ATOM 987 N N . GLY A 1 124 ? -2.984 -9.898 7.875 1 97.69 124 GLY A N 1
ATOM 988 C CA . GLY A 1 124 ? -2.633 -10.156 6.488 1 97.69 124 GLY A CA 1
ATOM 989 C C . GLY A 1 124 ? -2.598 -8.906 5.637 1 97.69 124 GLY A C 1
ATOM 990 O O . GLY A 1 124 ? -2.574 -7.789 6.164 1 97.69 124 GLY A O 1
ATOM 991 N N . TYR A 1 125 ? -2.484 -9.141 4.348 1 98.62 125 TYR A N 1
ATOM 992 C CA . TYR A 1 125 ? -2.299 -8.023 3.424 1 98.62 125 TYR A CA 1
ATOM 993 C C . TYR A 1 125 ? -3.273 -8.109 2.256 1 98.62 125 TYR A C 1
ATOM 995 O O . TYR A 1 125 ? -3.543 -9.203 1.748 1 98.62 125 TYR A O 1
ATOM 1003 N N . GLN A 1 126 ? -3.824 -6.961 1.885 1 98.75 126 GLN A N 1
ATOM 1004 C CA . GLN A 1 126 ? -4.281 -6.832 0.505 1 98.75 126 GLN A CA 1
ATOM 1005 C C . GLN A 1 126 ? -3.105 -6.676 -0.452 1 98.75 126 GLN A C 1
ATOM 1007 O O . GLN A 1 126 ? -2.162 -5.938 -0.169 1 98.75 126 GLN A O 1
ATOM 1012 N N . LEU A 1 127 ? -3.105 -7.418 -1.482 1 98.75 127 LEU A N 1
ATOM 1013 C CA . LEU A 1 127 ? -2.154 -7.191 -2.564 1 98.75 127 LEU A CA 1
ATOM 1014 C C . LEU A 1 127 ? -2.807 -6.43 -3.713 1 98.75 127 LEU A C 1
ATOM 1016 O O . LEU A 1 127 ? -3.738 -6.934 -4.344 1 98.75 127 LEU A O 1
ATOM 1020 N N . LEU A 1 128 ? -2.301 -5.184 -3.939 1 98.12 128 LEU A N 1
ATOM 1021 C CA . LEU A 1 128 ? -2.988 -4.258 -4.832 1 98.12 128 LEU A CA 1
ATOM 1022 C C . LEU A 1 128 ? -2.15 -3.973 -6.074 1 98.12 128 LEU A C 1
ATOM 1024 O O . LEU A 1 128 ? -0.93 -3.822 -5.984 1 98.12 128 LEU A O 1
ATOM 1028 N N . SER A 1 129 ? -2.766 -3.943 -7.203 1 96.81 129 SER A N 1
ATOM 1029 C CA . SER A 1 129 ? -2.125 -3.662 -8.484 1 96.81 129 SER A CA 1
ATOM 1030 C C . SER A 1 129 ? -2.746 -2.443 -9.156 1 96.81 129 SER A C 1
ATOM 1032 O O . SER A 1 129 ? -3.971 -2.324 -9.227 1 96.81 129 SER A O 1
ATOM 1034 N N . PRO A 1 130 ? -1.888 -1.59 -9.625 1 95.38 130 PRO A N 1
ATOM 1035 C CA . PRO A 1 130 ? -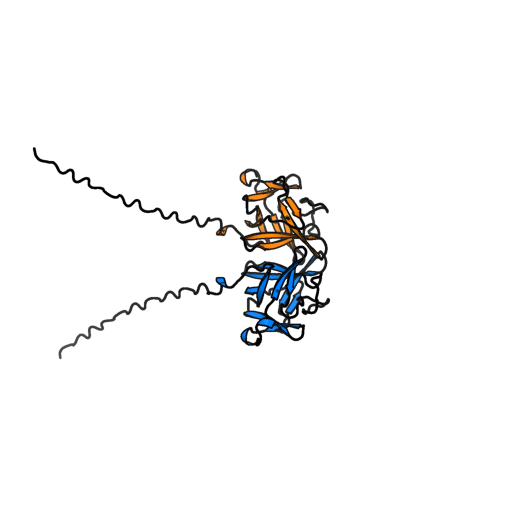2.443 -0.383 -10.242 1 95.38 130 PRO A CA 1
ATOM 1036 C C . PRO A 1 130 ? -3.145 -0.666 -11.57 1 95.38 130 PRO A C 1
ATOM 1038 O O . PRO A 1 130 ? -2.717 -1.542 -12.32 1 95.38 130 PRO A O 1
ATOM 1041 N N . TYR A 1 131 ? -4.285 -0.039 -11.758 1 92.31 131 TYR A N 1
ATOM 1042 C CA . TYR A 1 131 ? -5.023 0.082 -13.016 1 92.31 131 TYR A CA 1
ATOM 1043 C C . TYR A 1 131 ? -5.172 1.543 -13.422 1 92.31 131 TYR A C 1
ATOM 1045 O O . TYR A 1 131 ? -6.008 2.266 -12.875 1 92.31 131 TYR A O 1
ATOM 1053 N N . TRP A 1 132 ? -4.395 1.915 -14.227 1 84.25 132 TRP A N 1
ATOM 1054 C CA . TRP A 1 132 ? -4.207 3.336 -14.5 1 84.25 132 TRP A CA 1
ATOM 1055 C C . TRP A 1 132 ? -3.826 4.09 -13.227 1 84.25 132 TRP A C 1
ATOM 1057 O O . TRP A 1 132 ? -3.281 3.502 -12.289 1 84.25 132 TRP A O 1
ATOM 1067 N N . SER A 1 133 ? -3.959 5.422 -13.273 1 81.81 133 SER A N 1
ATOM 1068 C CA . SER A 1 133 ? -3.391 6.211 -12.188 1 81.81 133 SER A CA 1
ATOM 1069 C C . SER A 1 133 ? -4.359 6.324 -11.016 1 81.81 133 SER A C 1
ATOM 1071 O O . SER A 1 133 ? -3.979 6.746 -9.922 1 81.81 133 SER A O 1
ATOM 1073 N N . GLN A 1 134 ? -5.531 5.723 -11.148 1 90.31 134 GLN A N 1
ATOM 1074 C CA . GLN A 1 134 ? -6.496 6.129 -10.133 1 90.31 134 GLN A CA 1
ATOM 1075 C C . GLN A 1 134 ? -7.164 4.914 -9.492 1 90.31 134 GLN A C 1
ATOM 1077 O O . GLN A 1 134 ? -8.086 5.059 -8.688 1 90.31 134 GLN A O 1
ATOM 1082 N N . VAL A 1 135 ? -6.711 3.781 -9.898 1 95.31 135 VAL A N 1
ATOM 1083 C CA . VAL A 1 135 ? -7.375 2.59 -9.383 1 95.31 135 VAL A CA 1
ATOM 1084 C C . VAL A 1 135 ? -6.332 1.584 -8.898 1 95.31 135 VAL A C 1
ATOM 1086 O O . VAL A 1 135 ? -5.32 1.365 -9.57 1 95.31 135 VAL A O 1
ATOM 1089 N N . LEU A 1 136 ? -6.535 1.119 -7.73 1 96.94 136 LEU A N 1
ATOM 1090 C CA . LEU A 1 136 ? -5.84 -0.078 -7.27 1 96.94 136 LEU A CA 1
ATOM 1091 C C . LEU A 1 136 ? -6.785 -1.275 -7.234 1 96.94 136 LEU A C 1
ATOM 1093 O O . LEU A 1 136 ? -7.758 -1.281 -6.477 1 96.94 136 LEU A O 1
ATOM 1097 N N . MET A 1 137 ? -6.461 -2.236 -8.055 1 96.81 137 MET A N 1
ATOM 1098 C CA . MET A 1 137 ? -7.223 -3.482 -8.039 1 96.81 137 MET A CA 1
ATOM 1099 C C . MET A 1 137 ? -6.645 -4.461 -7.023 1 96.81 137 MET A C 1
ATOM 1101 O O . MET A 1 137 ? -5.441 -4.453 -6.766 1 96.81 137 MET A O 1
ATOM 1105 N N . VAL A 1 138 ? -7.516 -5.227 -6.449 1 98 138 VAL A N 1
ATOM 1106 C CA . VAL A 1 138 ? -7.09 -6.148 -5.402 1 98 138 VAL A CA 1
ATOM 1107 C C . VAL A 1 138 ? -6.941 -7.555 -5.984 1 98 138 VAL A C 1
ATOM 1109 O O . VAL A 1 138 ? -7.77 -7.992 -6.785 1 98 138 VAL A O 1
ATOM 1112 N N . LEU A 1 139 ? -5.852 -8.234 -5.602 1 98.19 139 LEU A N 1
ATOM 1113 C CA . LEU A 1 139 ? -5.613 -9.617 -5.988 1 98.19 139 LEU A CA 1
ATOM 1114 C C . LEU A 1 139 ? -6.477 -10.57 -5.164 1 98.19 139 LEU A C 1
ATOM 1116 O O . LEU A 1 139 ? -6.426 -10.547 -3.932 1 98.19 139 LEU A O 1
ATOM 1120 N N . CYS A 1 140 ? -7.238 -11.414 -5.883 1 98 140 CYS A N 1
ATOM 1121 C CA . CYS A 1 140 ? -8.195 -12.289 -5.203 1 98 140 CYS A CA 1
ATOM 1122 C C . CYS A 1 140 ? -8.117 -13.703 -5.75 1 98 140 CYS A C 1
ATOM 1124 O O . CYS A 1 140 ? -7.703 -13.922 -6.891 1 98 140 CYS A O 1
ATOM 1126 N N . VAL A 1 141 ? -8.531 -14.57 -4.918 1 97.81 141 VAL A N 1
ATOM 1127 C CA . VAL A 1 141 ? -8.836 -15.906 -5.406 1 97.81 141 VAL A CA 1
ATOM 1128 C C . VAL A 1 141 ? -10.211 -15.914 -6.074 1 97.81 141 VAL A C 1
ATOM 1130 O O . VAL A 1 141 ? -11.188 -15.43 -5.5 1 97.81 141 VAL A O 1
ATOM 1133 N N . ASP A 1 142 ? -10.242 -16.484 -7.238 1 96.44 142 ASP A N 1
ATOM 1134 C CA . ASP A 1 142 ? -11.484 -16.469 -8 1 96.44 142 ASP A CA 1
ATOM 1135 C C . ASP A 1 142 ? -12.5 -17.453 -7.422 1 96.44 142 ASP A C 1
ATOM 1137 O O . ASP A 1 142 ? -12.172 -18.219 -6.508 1 96.44 142 ASP A O 1
ATOM 1141 N N . GLU A 1 143 ? -13.664 -17.438 -7.949 1 95.44 143 GLU A N 1
ATOM 1142 C CA . GLU A 1 143 ? -14.766 -18.266 -7.465 1 95.44 143 GLU A CA 1
ATOM 1143 C C . GLU A 1 143 ? -14.461 -19.75 -7.637 1 95.44 143 GLU A C 1
ATOM 1145 O O . GLU A 1 143 ? -14.898 -20.578 -6.832 1 95.44 143 GLU A O 1
ATOM 1150 N N . ASP A 1 144 ? -13.68 -20.062 -8.672 1 95 144 ASP A N 1
ATOM 1151 C CA . ASP A 1 144 ? -13.359 -21.469 -8.93 1 95 144 ASP A CA 1
ATOM 1152 C C . ASP A 1 144 ? -12.375 -22.016 -7.895 1 95 144 ASP A C 1
ATOM 1154 O O . ASP A 1 144 ? -12.047 -23.203 -7.902 1 95 144 ASP A O 1
ATOM 1158 N N . ARG A 1 145 ? -11.844 -21.094 -7.027 1 94.75 145 ARG A N 1
ATOM 1159 C CA . ARG A 1 145 ? -10.922 -21.422 -5.945 1 94.75 145 ARG A CA 1
ATOM 1160 C C . ARG A 1 145 ? -9.625 -22.016 -6.488 1 94.75 145 ARG A C 1
ATOM 1162 O O . ARG A 1 145 ? -8.898 -22.703 -5.77 1 94.75 145 ARG A O 1
ATOM 1169 N N . LYS A 1 146 ? -9.281 -21.734 -7.73 1 93.88 146 LYS A N 1
ATOM 1170 C CA . LYS A 1 146 ? -8.07 -22.234 -8.375 1 93.88 146 LYS A CA 1
ATOM 1171 C C . LYS A 1 146 ? -7.277 -21.094 -9.008 1 93.88 146 LYS A C 1
ATOM 1173 O O . LYS A 1 146 ? -6.043 -21.125 -9.008 1 93.88 146 LYS A O 1
ATOM 1178 N N . THR A 1 147 ? -8.008 -20.141 -9.484 1 95.38 147 THR A N 1
ATOM 1179 C CA . THR A 1 147 ? -7.387 -19.062 -10.234 1 95.38 147 THR A CA 1
ATOM 1180 C C . THR A 1 147 ? -7.238 -17.812 -9.375 1 95.38 147 THR A C 1
ATOM 1182 O O . THR A 1 147 ? -8.062 -17.562 -8.484 1 95.38 147 THR A O 1
ATOM 1185 N N . VAL A 1 148 ? -6.16 -17.109 -9.562 1 97.25 148 VAL A N 1
ATOM 1186 C CA . VAL A 1 148 ? -5.938 -15.812 -8.945 1 97.25 148 VAL A CA 1
ATOM 1187 C C . VAL A 1 148 ? -6.23 -14.703 -9.945 1 97.25 148 VAL A C 1
ATOM 1189 O O . VAL A 1 148 ? -5.773 -14.758 -11.094 1 97.25 148 VAL A O 1
ATOM 1192 N N . VAL A 1 149 ? -7.023 -13.719 -9.484 1 97.44 149 VAL A N 1
ATOM 1193 C CA . VAL A 1 149 ? -7.461 -12.664 -10.398 1 97.44 149 VAL A CA 1
ATOM 1194 C C . VAL A 1 149 ? -7.359 -11.305 -9.711 1 97.44 149 VAL A C 1
ATOM 1196 O O . VAL A 1 149 ? -7.258 -11.234 -8.484 1 97.44 149 VAL A O 1
ATOM 1199 N N . ARG A 1 150 ? -7.402 -10.266 -10.477 1 97.06 150 ARG A N 1
ATOM 1200 C CA . ARG A 1 150 ? -7.547 -8.906 -9.969 1 97.06 150 ARG A CA 1
ATOM 1201 C C . ARG A 1 150 ? -8.992 -8.43 -10.086 1 97.06 150 ARG A C 1
ATOM 1203 O O . ARG A 1 150 ? -9.664 -8.711 -11.078 1 97.06 150 ARG A O 1
ATOM 1210 N N . ARG A 1 151 ? -9.422 -7.746 -9.047 1 96.62 151 ARG A N 1
ATOM 1211 C CA . ARG A 1 151 ? -10.758 -7.16 -8.992 1 96.62 151 ARG A CA 1
ATOM 1212 C C . ARG A 1 151 ? -10.727 -5.773 -8.359 1 96.62 151 ARG A C 1
ATOM 1214 O O . ARG A 1 151 ? -9.75 -5.414 -7.699 1 96.62 151 ARG A O 1
ATOM 1221 N N . ASN A 1 152 ? -11.82 -5.086 -8.648 1 95.69 152 ASN A N 1
ATOM 1222 C CA . ASN A 1 152 ? -11.93 -3.789 -7.988 1 95.69 152 ASN A CA 1
ATOM 1223 C C . ASN A 1 152 ? -12.125 -3.941 -6.484 1 95.69 152 ASN A C 1
ATOM 1225 O O . ASN A 1 152 ? -11.695 -3.09 -5.707 1 95.69 152 ASN A O 1
ATOM 1229 N N . HIS A 1 153 ? -12.797 -4.945 -6.148 1 96.44 153 HIS A N 1
ATOM 1230 C CA . HIS A 1 153 ? -13.062 -5.246 -4.746 1 96.44 153 HIS A CA 1
ATOM 1231 C C . HIS A 1 153 ? -12.875 -6.73 -4.457 1 96.44 153 HIS A C 1
ATOM 1233 O O . HIS A 1 153 ? -13.062 -7.57 -5.344 1 96.44 153 HIS A O 1
ATOM 1239 N N . GLY A 1 154 ? -12.469 -6.965 -3.264 1 96.44 154 GLY A N 1
ATOM 1240 C CA . GLY A 1 154 ? -12.32 -8.344 -2.822 1 96.44 154 GLY A CA 1
ATOM 1241 C C . GLY A 1 154 ? -11.914 -8.461 -1.365 1 96.44 154 GLY A C 1
ATOM 1242 O O . GLY A 1 154 ? -11.5 -7.477 -0.749 1 96.44 154 GLY A O 1
ATOM 1243 N N . THR A 1 155 ? -12.031 -9.656 -0.889 1 97 155 THR A N 1
ATOM 1244 C CA . THR A 1 155 ? -11.805 -9.852 0.54 1 97 155 THR A CA 1
ATOM 1245 C C . THR A 1 155 ? -10.609 -10.766 0.784 1 97 155 THR A C 1
ATOM 1247 O O . THR A 1 155 ? -10.273 -11.062 1.933 1 97 155 THR A O 1
ATOM 1250 N N . THR A 1 156 ? -9.992 -11.242 -0.291 1 98.31 156 THR A N 1
ATOM 1251 C CA . THR A 1 156 ? -8.852 -12.148 -0.111 1 98.31 156 THR A CA 1
ATOM 1252 C C . THR A 1 156 ? -7.707 -11.438 0.6 1 98.31 156 THR A C 1
ATOM 1254 O O . THR A 1 156 ? -7.332 -10.32 0.224 1 98.31 156 THR A O 1
ATOM 1257 N N . LEU A 1 157 ? -7.191 -12.055 1.601 1 98.5 157 LEU A N 1
ATOM 1258 C CA . LEU A 1 157 ? -6.008 -11.57 2.303 1 98.5 157 LEU A CA 1
ATOM 1259 C C . LEU A 1 157 ? -4.84 -12.539 2.137 1 98.5 157 LEU A C 1
ATOM 1261 O O . LEU A 1 157 ? -5.039 -13.758 2.086 1 98.5 157 LEU A O 1
ATOM 1265 N N . TRP A 1 158 ? -3.695 -11.938 2.059 1 98.38 158 TRP A N 1
ATOM 1266 C CA . TRP A 1 158 ? -2.484 -12.695 1.779 1 98.38 158 TRP A CA 1
ATOM 1267 C C . TRP A 1 158 ? -1.491 -12.586 2.932 1 98.38 158 TRP A C 1
ATOM 1269 O O . TRP A 1 158 ? -1.447 -11.57 3.625 1 98.38 158 TRP A O 1
ATOM 1279 N N . GLU A 1 159 ? -0.797 -13.633 3.086 1 98.06 159 GLU A N 1
ATOM 1280 C CA . GLU A 1 159 ? 0.319 -13.656 4.027 1 98.06 159 GLU A CA 1
ATOM 1281 C C . GLU A 1 159 ? 1.629 -13.992 3.32 1 98.06 159 GLU A C 1
ATOM 1283 O O . GLU A 1 159 ? 1.64 -14.758 2.357 1 98.06 159 GLU A O 1
ATOM 1288 N N . PHE A 1 160 ? 2.656 -13.391 3.852 1 97.88 160 PHE A N 1
ATOM 1289 C CA . PHE A 1 160 ? 3.996 -13.641 3.334 1 97.88 160 PHE A CA 1
ATOM 1290 C C . PHE A 1 160 ? 4.82 -14.445 4.332 1 97.88 160 PHE A C 1
ATOM 1292 O O . PHE A 1 160 ? 4.949 -14.062 5.496 1 97.88 160 PHE A O 1
ATOM 1299 N N . ILE A 1 161 ? 5.344 -15.547 3.826 1 94.56 161 ILE A N 1
ATOM 1300 C CA . ILE A 1 161 ? 6.074 -16.453 4.715 1 94.56 161 ILE A CA 1
ATOM 1301 C C . ILE A 1 161 ? 7.43 -16.797 4.098 1 94.56 161 ILE A C 1
ATOM 1303 O O . ILE A 1 161 ? 7.523 -17.047 2.895 1 94.56 161 ILE A O 1
ATOM 1307 N N . MET B 1 1 ? 42.625 -4.652 78.312 1 26.91 1 MET B N 1
ATOM 1308 C CA . MET B 1 1 ? 42.5 -3.988 77 1 26.91 1 MET B CA 1
ATOM 1309 C C . MET B 1 1 ? 41.688 -4.852 76.062 1 26.91 1 MET B C 1
ATOM 1311 O O . MET B 1 1 ? 42.188 -5.82 75.5 1 26.91 1 MET B O 1
ATOM 1315 N N . HIS B 1 2 ? 40.406 -5.121 76.438 1 33.34 2 HIS B N 1
ATOM 1316 C CA . HIS B 1 2 ? 39.375 -5.945 75.812 1 33.34 2 HIS B CA 1
ATOM 1317 C C . HIS B 1 2 ? 39.062 -5.438 74.438 1 33.34 2 HIS B C 1
ATOM 1319 O O . HIS B 1 2 ? 38.75 -4.258 74.25 1 33.34 2 HIS B O 1
ATOM 1325 N N . SER B 1 3 ? 39.656 -6.066 73.375 1 32.53 3 SER B N 1
ATOM 1326 C CA . SER B 1 3 ? 39.531 -5.871 71.938 1 32.53 3 SER B CA 1
ATOM 1327 C C . SER B 1 3 ? 38.094 -6.094 71.5 1 32.53 3 SER B C 1
ATOM 1329 O O . SER B 1 3 ? 37.531 -7.168 71.688 1 32.53 3 SER B O 1
ATOM 1331 N N . SER B 1 4 ? 37.219 -5.082 71.625 1 32.88 4 SER B N 1
ATOM 1332 C CA . SER B 1 4 ? 35.844 -4.996 71.188 1 32.88 4 SER B CA 1
ATOM 1333 C C . SER B 1 4 ? 35.719 -5.23 69.688 1 32.88 4 SER B C 1
ATOM 1335 O O . SER B 1 4 ? 36.281 -4.484 68.938 1 32.88 4 SER B O 1
ATOM 1337 N N . ASP B 1 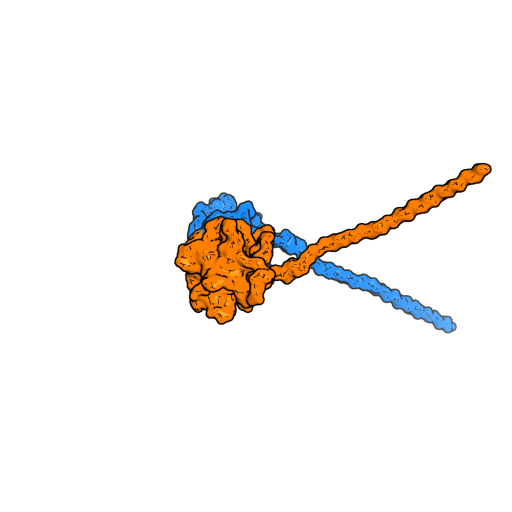5 ? 35.719 -6.492 69.312 1 31.78 5 ASP B N 1
ATOM 1338 C CA . ASP B 1 5 ? 35.531 -6.898 67.938 1 31.78 5 ASP B CA 1
ATOM 1339 C C . ASP B 1 5 ? 34.219 -6.375 67.375 1 31.78 5 ASP B C 1
ATOM 1341 O O . ASP B 1 5 ? 33.156 -6.664 67.938 1 31.78 5 ASP B O 1
ATOM 1345 N N . ASP B 1 6 ? 34.219 -5.141 66.875 1 28.59 6 ASP B N 1
ATOM 1346 C CA . ASP B 1 6 ? 33.094 -4.488 66.188 1 28.59 6 ASP B CA 1
ATOM 1347 C C . ASP B 1 6 ? 32.625 -5.312 65 1 28.59 6 ASP B C 1
ATOM 1349 O O . ASP B 1 6 ? 33.406 -5.559 64.062 1 28.59 6 ASP B O 1
ATOM 1353 N N . PHE B 1 7 ? 31.844 -6.395 65.312 1 32.78 7 PHE B N 1
ATOM 1354 C CA . PHE B 1 7 ? 31.156 -7.137 64.25 1 32.78 7 PHE B CA 1
ATOM 1355 C C . PHE B 1 7 ? 30.375 -6.195 63.344 1 32.78 7 PHE B C 1
ATOM 1357 O O . PHE B 1 7 ? 29.438 -5.531 63.781 1 32.78 7 PHE B O 1
ATOM 1364 N N . SER B 1 8 ? 31.062 -5.465 62.344 1 29.59 8 SER B N 1
ATOM 1365 C CA . SER B 1 8 ? 30.406 -4.656 61.312 1 29.59 8 SER B CA 1
ATOM 1366 C C . SER B 1 8 ? 29.375 -5.465 60.562 1 29.59 8 SER B C 1
ATOM 1368 O O . SER B 1 8 ? 29.672 -6.527 60 1 29.59 8 SER B O 1
ATOM 1370 N N . THR B 1 9 ? 28.156 -5.586 61.094 1 31.7 9 THR B N 1
ATOM 1371 C CA . THR B 1 9 ? 27 -6.164 60.438 1 31.7 9 THR B CA 1
ATOM 1372 C C . THR B 1 9 ? 26.781 -5.52 59.062 1 31.7 9 THR B C 1
ATOM 1374 O O . THR B 1 9 ? 26.5 -4.324 59 1 31.7 9 THR B O 1
ATOM 1377 N N . ASN B 1 10 ? 27.609 -5.887 58.094 1 30.72 10 ASN B N 1
ATOM 1378 C CA . ASN B 1 10 ? 27.375 -5.461 56.719 1 30.72 10 ASN B CA 1
ATOM 1379 C C . ASN B 1 10 ? 25.969 -5.852 56.219 1 30.72 10 ASN B C 1
ATOM 1381 O O . ASN B 1 10 ? 25.672 -7.039 56.094 1 30.72 10 ASN B O 1
ATOM 1385 N N . SER B 1 11 ? 24.906 -5.285 56.781 1 31.81 11 SER B N 1
ATOM 1386 C CA . SER B 1 11 ? 23.578 -5.527 56.219 1 31.81 11 SER B CA 1
ATOM 1387 C C . SER B 1 11 ? 23.531 -5.234 54.719 1 31.81 11 SER B C 1
ATOM 1389 O O . SER B 1 11 ? 23.797 -4.109 54.312 1 31.81 11 SER B O 1
ATOM 1391 N N . THR B 1 12 ? 24.031 -6.156 53.938 1 29.92 12 THR B N 1
ATOM 1392 C CA . THR B 1 12 ? 23.859 -6.027 52.5 1 29.92 12 THR B CA 1
ATOM 1393 C C . THR B 1 12 ? 22.391 -5.82 52.156 1 29.92 12 THR B C 1
ATOM 1395 O O . THR B 1 12 ? 21.547 -6.691 52.406 1 29.92 12 THR B O 1
ATOM 1398 N N . VAL B 1 13 ? 21.844 -4.602 52.312 1 32.94 13 VAL B N 1
ATOM 1399 C CA . VAL B 1 13 ? 20.516 -4.289 51.812 1 32.94 13 VAL B CA 1
ATOM 1400 C C . VAL B 1 13 ? 20.391 -4.73 50.344 1 32.94 13 VAL B C 1
ATOM 1402 O O . VAL B 1 13 ? 21.188 -4.32 49.5 1 32.94 13 VAL B O 1
ATOM 1405 N N . PHE B 1 14 ? 20 -5.977 50.094 1 32.97 14 PHE B N 1
ATOM 1406 C CA . PHE B 1 14 ? 19.609 -6.398 48.781 1 32.97 14 PHE B CA 1
ATOM 1407 C C . PHE B 1 14 ? 18.672 -5.375 48.125 1 32.97 14 PHE B C 1
ATOM 1409 O O . PHE B 1 14 ? 17.594 -5.094 48.656 1 32.97 14 PHE B O 1
ATOM 1416 N N . THR B 1 15 ? 19.25 -4.211 47.688 1 32.78 15 THR B N 1
ATOM 1417 C CA . THR B 1 15 ? 18.391 -3.324 46.906 1 32.78 15 THR B CA 1
ATOM 1418 C C . THR B 1 15 ? 17.625 -4.109 45.812 1 32.78 15 THR B C 1
ATOM 1420 O O . THR B 1 15 ? 18.234 -4.848 45.031 1 32.78 15 THR B O 1
ATOM 1423 N N . PRO B 1 16 ? 16.406 -4.496 46.125 1 30.8 16 PRO B N 1
ATOM 1424 C CA . PRO B 1 16 ? 15.633 -5.145 45.062 1 30.8 16 PRO B CA 1
ATOM 1425 C C . PRO B 1 16 ? 15.836 -4.488 43.688 1 30.8 16 PRO B C 1
ATOM 1427 O O . PRO B 1 16 ? 16.047 -3.275 43.625 1 30.8 16 PRO B O 1
ATOM 1430 N N . SER B 1 17 ? 16.625 -5.125 42.812 1 32.09 17 SER B N 1
ATOM 1431 C CA . SER B 1 17 ? 16.703 -4.688 41.438 1 32.09 17 SER B CA 1
ATOM 1432 C C . SER B 1 17 ? 15.32 -4.34 40.875 1 32.09 17 SER B C 1
ATOM 1434 O O . SER B 1 17 ? 14.406 -5.164 40.938 1 32.09 17 SER B O 1
ATOM 1436 N N . THR B 1 18 ? 14.828 -3.162 41.156 1 32.25 18 THR B N 1
ATOM 1437 C CA . THR B 1 18 ? 13.641 -2.729 40.406 1 32.25 18 THR B CA 1
ATOM 1438 C C . THR B 1 18 ? 13.75 -3.084 38.938 1 32.25 18 THR B C 1
ATOM 1440 O O . THR B 1 18 ? 14.641 -2.596 38.25 1 32.25 18 THR B O 1
ATOM 1443 N N . GLU B 1 19 ? 13.648 -4.383 38.625 1 32.59 19 GLU B N 1
ATOM 1444 C CA . GLU B 1 19 ? 13.445 -4.629 37.219 1 32.59 19 GLU B CA 1
ATOM 1445 C C . GLU B 1 19 ? 12.586 -3.537 36.562 1 32.59 19 GLU B C 1
ATOM 1447 O O . GLU B 1 19 ? 11.5 -3.225 37.062 1 32.59 19 GLU B O 1
ATOM 1452 N N . CYS B 1 20 ? 13.281 -2.502 36.188 1 28.62 20 CYS B N 1
ATOM 1453 C CA . CYS B 1 20 ? 12.617 -1.543 35.312 1 28.62 20 CYS B CA 1
ATOM 1454 C C . CYS B 1 20 ? 11.727 -2.254 34.281 1 28.62 20 CYS B C 1
ATOM 1456 O O . CYS B 1 20 ? 12.219 -3.002 33.438 1 28.62 20 CYS B O 1
ATOM 1458 N N . ASN B 1 21 ? 10.641 -2.846 34.781 1 32.25 21 ASN B N 1
ATOM 1459 C CA . ASN B 1 21 ? 9.656 -3.213 33.781 1 32.25 21 ASN B CA 1
ATOM 1460 C C . ASN B 1 21 ? 9.727 -2.297 32.562 1 32.25 21 ASN B C 1
ATOM 1462 O O . ASN B 1 21 ? 9.672 -1.074 32.688 1 32.25 21 ASN B O 1
ATOM 1466 N N . THR B 1 22 ? 10.625 -2.648 31.656 1 33.97 22 THR B N 1
ATOM 1467 C CA . THR B 1 22 ? 10.531 -2.014 30.344 1 33.97 22 THR B CA 1
ATOM 1468 C C . THR B 1 22 ? 9.109 -1.531 30.078 1 33.97 22 THR B C 1
ATOM 1470 O O . THR B 1 22 ? 8.156 -2.312 30.141 1 33.97 22 THR B O 1
ATOM 1473 N N . THR B 1 23 ? 8.812 -0.351 30.438 1 32.09 23 THR B N 1
ATOM 1474 C CA . THR B 1 23 ? 7.645 0.338 29.891 1 32.09 23 THR B CA 1
ATOM 1475 C C . THR B 1 23 ? 7.305 -0.192 28.5 1 32.09 23 THR B C 1
ATOM 1477 O O . THR B 1 23 ? 8.023 0.068 27.531 1 32.09 23 THR B O 1
ATOM 1480 N N . ALA B 1 24 ? 7.152 -1.389 28.312 1 36.88 24 ALA B N 1
ATOM 1481 C CA . ALA B 1 24 ? 6.359 -1.699 27.125 1 36.88 24 ALA B CA 1
ATOM 1482 C C . ALA B 1 24 ? 5.391 -0.567 26.797 1 36.88 24 ALA B C 1
ATOM 1484 O O . ALA B 1 24 ? 4.449 -0.313 27.547 1 36.88 24 ALA B O 1
ATOM 1485 N N . SER B 1 25 ? 5.887 0.54 26.266 1 37.31 25 SER B N 1
ATOM 1486 C CA . SER B 1 25 ? 5.223 1.812 26 1 37.31 25 SER B CA 1
ATOM 1487 C C . SER B 1 25 ? 3.734 1.615 25.734 1 37.31 25 SER B C 1
ATOM 1489 O O . SER B 1 25 ? 3.348 0.746 24.953 1 37.31 25 SER B O 1
ATOM 1491 N N . LEU B 1 26 ? 2.801 1.827 26.531 1 39.03 26 LEU B N 1
ATOM 1492 C CA . LEU B 1 26 ? 1.381 2.129 26.391 1 39.03 26 LEU B CA 1
ATOM 1493 C C . LEU B 1 26 ? 1.051 2.562 24.969 1 39.03 26 LEU B C 1
ATOM 1495 O O . LEU B 1 26 ? -0.122 2.674 24.609 1 39.03 26 LEU B O 1
ATOM 1499 N N . TRP B 1 27 ? 2.15 2.957 24.25 1 42.94 27 TRP B N 1
ATOM 1500 C CA . TRP B 1 27 ? 2.07 3.42 22.859 1 42.94 27 TRP B CA 1
ATOM 1501 C C . TRP B 1 27 ? 1.87 2.25 21.906 1 42.94 27 TRP B C 1
ATOM 1503 O O . TRP B 1 27 ? 1.5 2.443 20.75 1 42.94 27 TRP B O 1
ATOM 1513 N N . SER B 1 28 ? 2.314 1.086 22.266 1 48.16 28 SER B N 1
ATOM 1514 C CA . SER B 1 28 ? 2.141 -0.03 21.344 1 48.16 28 SER B CA 1
ATOM 1515 C C . SER B 1 28 ? 0.677 -0.197 20.953 1 48.16 28 SER B C 1
ATOM 1517 O O . SER B 1 28 ? 0.373 -0.548 19.797 1 48.16 28 SER B O 1
ATOM 1519 N N . ASP B 1 29 ? -0.139 -0.015 21.953 1 49.22 29 ASP B N 1
ATOM 1520 C CA . ASP B 1 29 ? -1.592 -0.088 21.828 1 49.22 29 ASP B CA 1
ATOM 1521 C C . ASP B 1 29 ? -2.131 1.081 21 1 49.22 29 ASP B C 1
ATOM 1523 O O . ASP B 1 29 ? -3.334 1.164 20.75 1 49.22 29 ASP B O 1
ATOM 1527 N N . ARG B 1 30 ? -1.258 2.096 20.656 1 58.53 30 ARG B N 1
ATOM 1528 C CA . ARG B 1 30 ? -1.722 3.367 20.109 1 58.53 30 ARG B CA 1
ATOM 1529 C C . ARG B 1 30 ? -1.613 3.383 18.578 1 58.53 30 ARG B C 1
ATOM 1531 O O . ARG B 1 30 ? -2.123 4.293 17.922 1 58.53 30 ARG B O 1
ATOM 1538 N N . HIS B 1 31 ? -1.017 2.277 18.062 1 87.81 31 HIS B N 1
ATOM 1539 C CA . HIS B 1 31 ? -0.856 2.391 16.625 1 87.81 31 HIS B CA 1
ATOM 1540 C C . HIS B 1 31 ? -1.916 1.579 15.883 1 87.81 31 HIS B C 1
ATOM 1542 O O . HIS B 1 31 ? -2.121 0.4 16.188 1 87.81 31 HIS B O 1
ATOM 1548 N N . ALA B 1 32 ? -2.623 2.311 15.219 1 95.88 32 ALA B N 1
ATOM 1549 C CA . ALA B 1 32 ? -3.729 1.728 14.461 1 95.88 32 ALA B CA 1
ATOM 1550 C C . ALA B 1 32 ? -3.287 1.352 13.047 1 95.88 32 ALA B C 1
ATOM 1552 O O . ALA B 1 32 ? -2.369 1.962 12.492 1 95.88 32 ALA B O 1
ATOM 1553 N N . ILE B 1 33 ? -3.852 0.296 12.539 1 98 33 ILE B N 1
ATOM 1554 C CA . ILE B 1 33 ? -3.766 0.009 11.109 1 98 33 ILE B CA 1
ATOM 1555 C C . ILE B 1 33 ? -4.672 0.964 10.336 1 98 33 ILE B C 1
ATOM 1557 O O . ILE B 1 33 ? -5.887 0.98 10.539 1 98 33 ILE B O 1
ATOM 1561 N N . PRO B 1 34 ? -4.07 1.854 9.516 1 98.38 34 PRO B N 1
ATOM 1562 C CA . PRO B 1 34 ? -4.941 2.779 8.789 1 98.38 34 PRO B CA 1
ATOM 1563 C C . PRO B 1 34 ? -6.012 2.062 7.965 1 98.38 34 PRO B C 1
ATOM 1565 O O . PRO B 1 34 ? -5.703 1.109 7.242 1 98.38 34 PRO B O 1
ATOM 1568 N N . TRP B 1 35 ? -7.219 2.578 8.07 1 98.75 35 TRP B N 1
ATOM 1569 C CA . TRP B 1 35 ? -8.344 1.969 7.371 1 98.75 35 TRP B CA 1
ATOM 1570 C C . TRP B 1 35 ? -9.492 2.961 7.223 1 98.75 35 TRP B C 1
ATOM 1572 O O . TRP B 1 35 ? -9.766 3.752 8.133 1 98.75 35 TRP B O 1
ATOM 1582 N N . PRO B 1 36 ? -10.188 2.861 6.098 1 98.5 36 PRO B N 1
ATOM 1583 C CA . PRO B 1 36 ? -11.258 3.822 5.84 1 98.5 36 PRO B CA 1
ATOM 1584 C C . PRO B 1 36 ? -12.336 3.809 6.922 1 98.5 36 PRO B C 1
ATOM 1586 O O . PRO B 1 36 ? -12.703 2.742 7.426 1 98.5 36 PRO B O 1
ATOM 1589 N N . GLY B 1 37 ? -12.875 4.922 7.199 1 98.12 37 GLY B N 1
ATOM 1590 C CA . GLY B 1 37 ? -13.93 5.082 8.188 1 98.12 37 GLY B CA 1
ATOM 1591 C C . GLY B 1 37 ? -13.414 5.574 9.531 1 98.12 37 GLY B C 1
ATOM 1592 O O . GLY B 1 37 ? -14.195 6.027 10.367 1 98.12 37 GLY B O 1
ATOM 1593 N N . ASN B 1 38 ? -12.133 5.539 9.758 1 98.06 38 ASN B N 1
ATOM 1594 C CA . ASN B 1 38 ? -11.539 5.969 11.016 1 98.06 38 ASN B CA 1
ATOM 1595 C C . ASN B 1 38 ? -10.82 7.305 10.867 1 98.06 38 ASN B C 1
ATOM 1597 O O . ASN B 1 38 ? -10.391 7.668 9.773 1 98.06 38 ASN B O 1
ATOM 1601 N N . THR B 1 39 ? -10.758 8.023 11.984 1 97.75 39 THR B N 1
ATOM 1602 C CA . THR B 1 39 ? -10.062 9.305 12.039 1 97.75 39 THR B CA 1
ATOM 1603 C C . THR B 1 39 ? -8.75 9.172 12.812 1 97.75 39 THR B C 1
ATOM 1605 O O . THR B 1 39 ? -8.719 8.555 13.875 1 97.75 39 THR B O 1
ATOM 1608 N N . TYR B 1 40 ? -7.715 9.789 12.266 1 97.19 40 TYR B N 1
ATOM 1609 C CA . TYR B 1 40 ? -6.398 9.586 12.852 1 97.19 40 TYR B CA 1
ATOM 1610 C C . TYR B 1 40 ? -5.668 10.914 13.031 1 97.19 40 TYR B C 1
ATOM 1612 O O . TYR B 1 40 ? -5.934 11.875 12.297 1 97.19 40 TYR B O 1
ATOM 1620 N N . ARG B 1 41 ? -4.832 10.844 13.969 1 96.94 41 ARG B N 1
ATOM 1621 C CA . ARG B 1 41 ? -3.625 11.656 13.859 1 96.94 41 ARG B CA 1
ATOM 1622 C C . ARG B 1 41 ? -2.508 10.891 13.164 1 96.94 41 ARG B C 1
ATOM 1624 O O . ARG B 1 41 ? -2.252 9.727 13.484 1 96.94 41 ARG B O 1
ATOM 1631 N N . ILE B 1 42 ? -1.922 11.508 12.242 1 97.75 42 ILE B N 1
ATOM 1632 C CA . ILE B 1 42 ? -0.807 10.906 11.523 1 97.75 42 ILE B CA 1
ATOM 1633 C C . ILE B 1 42 ? 0.513 11.469 12.047 1 97.75 42 ILE B C 1
ATOM 1635 O O . ILE B 1 42 ? 0.796 12.656 11.891 1 97.75 42 ILE B O 1
ATOM 1639 N N . ILE B 1 43 ? 1.288 10.594 12.586 1 97.31 43 ILE B N 1
ATOM 1640 C CA . ILE B 1 43 ? 2.438 10.992 13.391 1 97.31 43 ILE B CA 1
ATOM 1641 C C . ILE B 1 43 ? 3.725 10.508 12.734 1 97.31 43 ILE B C 1
ATOM 1643 O O . ILE B 1 43 ? 3.811 9.352 12.305 1 97.31 43 ILE B O 1
ATOM 1647 N N . GLU B 1 44 ? 4.648 11.445 12.625 1 97.75 44 GLU B N 1
ATOM 1648 C CA . GLU B 1 44 ? 5.969 11 12.195 1 97.75 44 GLU B CA 1
ATOM 1649 C C . GLU B 1 44 ? 6.621 10.117 13.25 1 97.75 44 GLU B C 1
ATOM 1651 O O . GLU B 1 44 ? 6.828 10.539 14.391 1 97.75 44 GLU B O 1
ATOM 1656 N N . LYS B 1 45 ? 7.012 8.992 12.891 1 96.75 45 LYS B N 1
ATOM 1657 C CA . LYS B 1 45 ? 7.426 7.957 13.836 1 96.75 45 LYS B CA 1
ATOM 1658 C C . LYS B 1 45 ? 8.664 8.383 14.609 1 96.75 45 LYS B C 1
ATOM 1660 O O . LYS B 1 45 ? 8.75 8.156 15.82 1 96.75 45 LYS B O 1
ATOM 1665 N N . GLN B 1 46 ? 9.578 9.016 13.93 1 95.44 46 GLN B N 1
ATOM 1666 C CA . GLN B 1 46 ? 10.875 9.305 14.539 1 95.44 46 GLN B CA 1
ATOM 1667 C C . GLN B 1 46 ? 10.758 10.438 15.555 1 95.44 46 GLN B C 1
ATOM 1669 O O . GLN B 1 46 ? 11.43 10.422 16.594 1 95.44 46 GLN B O 1
ATOM 1674 N N . THR B 1 47 ? 9.914 11.398 15.297 1 95.75 47 THR B N 1
ATOM 1675 C CA . THR B 1 47 ? 9.945 12.609 16.109 1 95.75 47 THR B CA 1
ATOM 1676 C C . THR B 1 47 ? 8.641 12.773 16.891 1 95.75 47 THR B C 1
ATOM 1678 O O . THR B 1 47 ? 8.531 13.648 17.75 1 95.75 47 THR B O 1
ATOM 1681 N N . ASN B 1 48 ? 7.637 12.039 16.531 1 95 48 ASN B N 1
ATOM 1682 C CA . ASN B 1 48 ? 6.316 12.086 17.156 1 95 48 ASN B CA 1
ATOM 1683 C C . ASN B 1 48 ? 5.586 13.391 16.812 1 95 48 ASN B C 1
ATOM 1685 O O . ASN B 1 48 ? 4.672 13.797 17.531 1 95 48 ASN B O 1
ATOM 1689 N N . ARG B 1 49 ? 5.992 14.062 15.797 1 96.75 49 ARG B N 1
ATOM 1690 C CA . ARG B 1 49 ? 5.285 15.242 15.328 1 96.75 49 ARG B CA 1
ATOM 1691 C C . ARG B 1 49 ? 4.141 14.859 14.391 1 96.75 49 ARG B C 1
ATOM 1693 O O . ARG B 1 49 ? 4.184 13.805 13.758 1 96.75 49 ARG B O 1
ATOM 1700 N N . ALA B 1 50 ? 3.176 15.727 14.328 1 97.12 50 ALA B N 1
ATOM 1701 C CA . ALA B 1 50 ? 1.938 15.359 13.648 1 97.12 50 ALA B CA 1
ATOM 1702 C C . ALA B 1 50 ? 1.771 16.156 12.352 1 97.12 50 ALA B C 1
ATOM 1704 O O . ALA B 1 50 ? 2.098 17.344 12.297 1 97.12 50 ALA B O 1
ATOM 1705 N N . ILE B 1 51 ? 1.239 15.531 11.328 1 97.44 51 ILE B N 1
ATOM 1706 C CA . ILE B 1 51 ? 0.741 16.266 10.164 1 97.44 51 ILE B CA 1
ATOM 1707 C C . ILE B 1 51 ? -0.377 17.219 10.594 1 97.44 51 ILE B C 1
ATOM 1709 O O . ILE B 1 51 ? -1.371 16.781 11.18 1 97.44 51 ILE B O 1
ATOM 1713 N N . THR B 1 52 ? -0.209 18.406 10.25 1 96.44 52 THR B N 1
ATOM 1714 C CA . THR B 1 52 ? -1.092 19.453 10.742 1 96.44 52 THR B CA 1
ATOM 1715 C C . THR B 1 52 ? -1.513 20.391 9.609 1 96.44 52 THR B C 1
ATOM 1717 O O . THR B 1 52 ? -0.697 20.75 8.758 1 96.44 52 THR B O 1
ATOM 1720 N N . LEU B 1 53 ? -2.799 20.75 9.68 1 95.75 53 LEU B N 1
ATOM 1721 C CA . LEU B 1 53 ? -3.305 21.719 8.719 1 95.75 53 LEU B CA 1
ATOM 1722 C C . LEU B 1 53 ? -3.152 23.141 9.242 1 95.75 53 LEU B C 1
ATOM 1724 O O . LEU B 1 53 ? -3.66 23.469 10.32 1 95.75 53 LEU 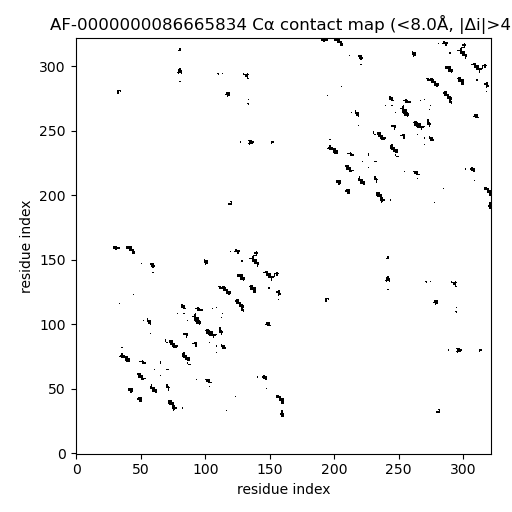B O 1
ATOM 1728 N N . VAL B 1 54 ? -2.379 23.984 8.453 1 92.62 54 VAL B N 1
ATOM 1729 C CA . VAL B 1 54 ? -2.25 25.406 8.734 1 92.62 54 VAL B CA 1
ATOM 1730 C C . VAL B 1 54 ? -2.541 26.219 7.473 1 92.62 54 VAL B C 1
ATOM 1732 O O . VAL B 1 54 ? -1.775 26.172 6.508 1 92.62 54 VAL B O 1
ATOM 1735 N N . ASP B 1 55 ? -3.613 27.078 7.473 1 89.06 55 ASP B N 1
ATOM 1736 C CA . ASP B 1 55 ? -3.984 27.906 6.332 1 89.06 55 ASP B CA 1
ATOM 1737 C C . ASP B 1 55 ? -3.953 27.109 5.031 1 89.06 55 ASP B C 1
ATOM 1739 O O . ASP B 1 55 ? -3.318 27.516 4.059 1 89.06 55 ASP B O 1
ATOM 1743 N N . ASP B 1 56 ? -4.379 25.984 4.898 1 90 56 ASP B N 1
ATOM 1744 C CA . ASP B 1 56 ? -4.547 25.109 3.746 1 90 56 ASP B CA 1
ATOM 1745 C C . ASP B 1 56 ? -3.268 24.328 3.463 1 90 56 ASP B C 1
ATOM 1747 O O . ASP B 1 56 ? -3.229 23.5 2.549 1 90 56 ASP B O 1
ATOM 1751 N N . LEU B 1 57 ? -2.209 24.609 4.254 1 92.19 57 LEU B N 1
ATOM 1752 C CA . LEU B 1 57 ? -0.939 23.922 4.059 1 92.19 57 LEU B CA 1
ATOM 1753 C C . LEU B 1 57 ? -0.801 22.75 5.031 1 92.19 57 LEU B C 1
ATOM 1755 O O . LEU B 1 57 ? -1.27 22.828 6.168 1 92.19 57 LEU B O 1
ATOM 1759 N N . ILE B 1 58 ? -0.187 21.719 4.512 1 95.88 58 ILE B N 1
ATOM 1760 C CA . ILE B 1 58 ? 0.136 20.562 5.344 1 95.88 58 ILE B CA 1
ATOM 1761 C C . ILE B 1 58 ? 1.55 20.719 5.898 1 95.88 58 ILE B C 1
ATOM 1763 O O . ILE B 1 58 ? 2.52 20.781 5.141 1 95.88 58 ILE B O 1
ATOM 1767 N N . VAL B 1 59 ? 1.652 20.797 7.199 1 96.06 59 VAL B N 1
ATOM 1768 C CA . VAL B 1 59 ? 2.943 20.969 7.859 1 96.06 59 VAL B CA 1
ATOM 1769 C C . VAL B 1 59 ? 3.098 19.922 8.961 1 96.06 59 VAL B C 1
ATOM 1771 O O . VAL B 1 59 ? 2.145 19.203 9.281 1 96.06 59 VAL B O 1
ATOM 1774 N N . ILE B 1 60 ? 4.301 19.812 9.438 1 96.56 60 ILE B N 1
ATOM 1775 C CA . ILE B 1 60 ? 4.59 18.938 10.57 1 96.56 60 ILE B CA 1
ATOM 1776 C C . ILE B 1 60 ? 4.785 19.797 11.828 1 96.56 60 ILE B C 1
ATOM 1778 O O . ILE B 1 60 ? 5.535 20.766 11.82 1 96.56 60 ILE B O 1
ATOM 1782 N N . LYS B 1 61 ? 3.996 19.516 12.875 1 95.5 61 LYS B N 1
ATOM 1783 C CA . LYS B 1 61 ? 4.094 20.266 14.125 1 95.5 61 LYS B CA 1
ATOM 1784 C C . LYS B 1 61 ? 4.117 19.344 15.336 1 95.5 61 LYS B C 1
ATOM 1786 O O . LYS B 1 61 ? 3.607 18.219 15.273 1 95.5 61 LYS B O 1
ATOM 1791 N N . ASP B 1 62 ? 4.656 19.922 16.406 1 93.5 62 ASP B N 1
ATOM 1792 C CA . ASP B 1 62 ? 4.527 19.234 17.688 1 93.5 62 ASP B CA 1
ATOM 1793 C C . ASP B 1 62 ? 3.074 19.219 18.156 1 93.5 62 ASP B C 1
ATOM 1795 O O . ASP B 1 62 ? 2.375 20.234 18.078 1 93.5 62 ASP B O 1
ATOM 1799 N N . ILE B 1 63 ? 2.736 18.062 18.547 1 87.19 63 ILE B N 1
ATOM 1800 C CA . ILE B 1 63 ? 1.353 17.891 18.984 1 87.19 63 ILE B CA 1
ATOM 1801 C C . ILE B 1 63 ? 1.01 18.922 20.047 1 87.19 63 ILE B C 1
ATOM 1803 O O . ILE B 1 63 ? -0.106 19.453 20.078 1 87.19 63 ILE B O 1
ATOM 1807 N N . GLU B 1 64 ? 1.953 19.219 20.891 1 82.75 64 GLU B N 1
ATOM 1808 C CA . GLU B 1 64 ? 1.755 20.172 21.984 1 82.75 64 GLU B CA 1
ATOM 1809 C C . GLU B 1 64 ? 1.529 21.578 21.438 1 82.75 64 GLU B C 1
ATOM 1811 O O . GLU B 1 64 ? 0.921 22.422 22.109 1 82.75 64 GLU B O 1
ATOM 1816 N N . ASP B 1 65 ? 2.029 21.812 20.266 1 79.88 65 ASP B N 1
ATOM 1817 C CA . ASP B 1 65 ? 1.942 23.141 19.672 1 79.88 65 ASP B CA 1
ATOM 1818 C C . ASP B 1 65 ? 0.615 23.328 18.938 1 79.88 65 ASP B C 1
ATOM 1820 O O . ASP B 1 65 ? 0.376 24.375 18.328 1 79.88 65 ASP B O 1
ATOM 1824 N N . THR B 1 66 ? -0.145 22.297 19.016 1 73.12 66 THR B N 1
ATOM 1825 C CA . THR B 1 66 ? -1.393 22.406 18.266 1 73.12 66 THR B CA 1
ATOM 1826 C C . THR B 1 66 ? -2.553 22.75 19.203 1 73.12 66 THR B C 1
ATOM 1828 O O . THR B 1 66 ? -2.836 22.031 20.156 1 73.12 66 THR B O 1
ATOM 1831 N N . ALA B 1 67 ? -2.984 23.922 19.047 1 69.06 67 ALA B N 1
ATOM 1832 C CA . ALA B 1 67 ? -4.051 24.453 19.906 1 69.06 67 ALA B CA 1
ATOM 1833 C C . ALA B 1 67 ? -5.34 23.656 19.719 1 69.06 67 ALA B C 1
ATOM 1835 O O . ALA B 1 67 ? -6.016 23.312 20.688 1 69.06 67 ALA B O 1
ATOM 1836 N N . GLN B 1 68 ? -5.707 23.484 18.484 1 76.5 68 GLN B N 1
ATOM 1837 C CA . GLN B 1 68 ? -6.934 22.766 18.156 1 76.5 68 GLN B CA 1
ATOM 1838 C C . GLN B 1 68 ? -6.625 21.359 17.672 1 76.5 68 GLN B C 1
ATOM 1840 O O . GLN B 1 68 ? -5.93 21.172 16.656 1 76.5 68 GLN B O 1
ATOM 1845 N N . ILE B 1 69 ? -7.133 20.469 18.312 1 76.81 69 ILE B N 1
ATOM 1846 C CA . ILE B 1 69 ? -6.898 19.062 18 1 76.81 69 ILE B CA 1
ATOM 1847 C C . ILE B 1 69 ? -7.402 18.766 16.594 1 76.81 69 ILE B C 1
ATOM 1849 O O . ILE B 1 69 ? -6.836 17.922 15.898 1 76.81 69 ILE B O 1
ATOM 1853 N N . THR B 1 70 ? -8.336 19.547 16.156 1 85.31 70 THR B N 1
ATOM 1854 C CA . THR B 1 70 ? -9.023 19.266 14.906 1 85.31 70 THR B CA 1
ATOM 1855 C C . THR B 1 70 ? -8.07 19.438 13.719 1 85.31 70 THR B C 1
ATOM 1857 O O . THR B 1 70 ? -8.258 18.797 12.68 1 85.31 70 THR B O 1
ATOM 1860 N N . VAL B 1 71 ? -7.078 20.234 13.891 1 90.69 71 VAL B N 1
ATOM 1861 C CA . VAL B 1 71 ? -6.203 20.562 12.773 1 90.69 71 VAL B CA 1
ATOM 1862 C C . VAL B 1 71 ? -5.246 19.391 12.516 1 90.69 71 VAL B C 1
ATOM 1864 O O . VAL B 1 71 ? -4.512 19.391 11.523 1 90.69 71 VAL B O 1
ATOM 1867 N N . THR B 1 72 ? -5.262 18.375 13.367 1 95.12 72 THR B N 1
ATOM 1868 C CA . THR B 1 72 ? -4.391 17.219 13.203 1 95.12 72 THR B CA 1
ATOM 1869 C C . THR B 1 72 ? -5.211 15.953 12.914 1 95.12 72 THR B C 1
ATOM 1871 O O . THR B 1 72 ? -4.684 14.844 12.938 1 95.12 72 THR B O 1
ATOM 1874 N N . GLN B 1 73 ? -6.453 16.141 12.727 1 96.19 73 GLN B N 1
ATOM 1875 C CA . GLN B 1 73 ? -7.324 14.992 12.508 1 96.19 73 GLN B CA 1
ATOM 1876 C C . GLN B 1 73 ? -7.582 14.773 11.016 1 96.19 73 GLN B C 1
ATOM 1878 O O . GLN B 1 73 ? -7.914 15.719 10.297 1 96.19 73 GLN B O 1
ATOM 1883 N N . TRP B 1 74 ? -7.473 13.555 10.625 1 97.94 74 TRP B N 1
ATOM 1884 C CA . TRP B 1 74 ? -7.664 13.164 9.234 1 97.94 74 TRP B CA 1
ATOM 1885 C C . TRP B 1 74 ? -8.578 11.938 9.133 1 97.94 74 TRP B C 1
ATOM 1887 O O . TRP B 1 74 ? -8.242 10.867 9.641 1 97.94 74 TRP B O 1
ATOM 1897 N N . LEU B 1 75 ? -9.703 12.133 8.531 1 98.5 75 LEU B N 1
ATOM 1898 C CA . LEU B 1 75 ? -10.609 11.016 8.25 1 98.5 75 LEU B CA 1
ATOM 1899 C C . LEU B 1 75 ? -10.109 10.211 7.059 1 98.5 75 LEU B C 1
ATOM 1901 O O . LEU B 1 75 ? -9.914 10.75 5.969 1 98.5 75 LEU B O 1
ATOM 1905 N N . CYS B 1 76 ? -9.859 8.922 7.312 1 98.69 76 CYS B N 1
ATOM 1906 C CA . CYS B 1 76 ? -9.445 8.031 6.23 1 98.69 76 CYS B CA 1
ATOM 1907 C C . CYS B 1 76 ? -10.648 7.551 5.426 1 98.69 76 CYS B C 1
ATOM 1909 O O . CYS B 1 76 ? -11.602 7.008 5.992 1 98.69 76 CYS B O 1
ATOM 1911 N N . VAL B 1 77 ? -10.602 7.797 4.113 1 98.69 77 VAL B N 1
ATOM 1912 C CA . VAL B 1 77 ? -11.648 7.359 3.197 1 98.69 77 VAL B CA 1
ATOM 1913 C C . VAL B 1 77 ? -11.031 6.543 2.064 1 98.69 77 VAL B C 1
ATOM 1915 O O . VAL B 1 77 ? -9.805 6.387 1.995 1 98.69 77 VAL B O 1
ATOM 1918 N N . GLU B 1 78 ? -11.867 5.91 1.293 1 98.19 78 GLU B N 1
ATOM 1919 C CA . GLU B 1 78 ? -11.375 5.039 0.227 1 98.19 78 GLU B CA 1
ATOM 1920 C C . GLU B 1 78 ? -12.062 5.352 -1.099 1 98.19 78 GLU B C 1
ATOM 1922 O O . GLU B 1 78 ? -13.266 5.617 -1.133 1 98.19 78 GLU B O 1
ATOM 1927 N N . LYS B 1 79 ? -11.328 5.434 -2.113 1 97.75 79 LYS B N 1
ATOM 1928 C CA . LYS B 1 79 ? -11.844 5.508 -3.479 1 97.75 79 LYS B CA 1
ATOM 1929 C C . LYS B 1 79 ? -11.023 4.633 -4.422 1 97.75 79 LYS B C 1
ATOM 1931 O O . LYS B 1 79 ? -9.82 4.855 -4.598 1 97.75 79 LYS B O 1
ATOM 1936 N N . ASN B 1 80 ? -11.68 3.66 -5.012 1 96.94 80 ASN B N 1
ATOM 1937 C CA . ASN B 1 80 ? -11.102 2.803 -6.039 1 96.94 80 ASN B CA 1
ATOM 1938 C C . ASN B 1 80 ? -9.797 2.164 -5.57 1 96.94 80 ASN B C 1
ATOM 1940 O O . ASN B 1 80 ? -8.812 2.146 -6.305 1 96.94 80 ASN B O 1
ATOM 1944 N N . GLY B 1 81 ? -9.781 1.761 -4.324 1 97.69 81 GLY B N 1
ATOM 1945 C CA . GLY B 1 81 ? -8.656 1.014 -3.787 1 97.69 81 GLY B CA 1
ATOM 1946 C C . GLY B 1 81 ? -7.629 1.895 -3.104 1 97.69 81 GLY B C 1
ATOM 1947 O O . GLY B 1 81 ? -6.844 1.419 -2.281 1 97.69 81 GLY B O 1
ATOM 1948 N N . TYR B 1 82 ? -7.621 3.168 -3.426 1 98.25 82 TYR B N 1
ATOM 1949 C CA . TYR B 1 82 ? -6.742 4.113 -2.748 1 98.25 82 TYR B CA 1
ATOM 1950 C C . TYR B 1 82 ? -7.426 4.719 -1.528 1 98.25 82 TYR B C 1
ATOM 1952 O O . TYR B 1 82 ? -8.656 4.711 -1.434 1 98.25 82 TYR B O 1
ATOM 1960 N N . PHE B 1 83 ? -6.59 5.16 -0.669 1 98.69 83 PHE B N 1
ATOM 1961 C CA . PHE B 1 83 ? -7.125 5.91 0.459 1 98.69 83 PHE B CA 1
ATOM 1962 C C . PHE B 1 83 ? -7.035 7.41 0.202 1 98.69 83 PHE B C 1
ATOM 1964 O O . PHE B 1 83 ? -6.32 7.848 -0.704 1 98.69 83 PHE B O 1
ATOM 1971 N N . GLY B 1 84 ? -7.816 8.125 0.957 1 98.62 84 GLY B N 1
ATOM 1972 C CA . GLY B 1 84 ? -7.746 9.57 1.102 1 98.62 84 GLY B CA 1
ATOM 1973 C C . GLY B 1 84 ? -7.848 10.031 2.543 1 98.62 84 GLY B C 1
ATOM 1974 O O . GLY B 1 84 ? -8.328 9.289 3.404 1 98.62 84 GLY B O 1
ATOM 1975 N N . PHE B 1 85 ? -7.336 11.203 2.752 1 98.69 85 PHE B N 1
ATOM 1976 C CA . PHE B 1 85 ? -7.395 11.781 4.086 1 98.69 85 PHE B CA 1
ATOM 1977 C C . PHE B 1 85 ? -8.078 13.141 4.059 1 98.69 85 PHE B C 1
ATOM 1979 O O . PHE B 1 85 ? -7.539 14.102 3.506 1 98.69 85 PHE B O 1
ATOM 1986 N N . GLN B 1 86 ? -9.203 13.18 4.695 1 98.44 86 GLN B N 1
ATOM 1987 C CA . GLN B 1 86 ? -10.055 14.367 4.672 1 98.44 86 GLN B CA 1
ATOM 1988 C C . GLN B 1 86 ? -10.031 15.078 6.02 1 98.44 86 GLN B C 1
ATOM 1990 O O . GLN B 1 86 ? -10.133 14.438 7.07 1 98.44 86 GLN B O 1
ATOM 1995 N N . HIS B 1 87 ? -9.812 16.328 5.922 1 96.88 87 HIS B N 1
ATOM 1996 C CA . HIS B 1 87 ? -10.031 17.125 7.125 1 96.88 87 HIS B CA 1
ATOM 1997 C C . HIS B 1 87 ? -11.516 17.219 7.469 1 96.88 87 HIS B C 1
ATOM 1999 O O . HIS B 1 87 ? -12.297 17.781 6.707 1 96.88 87 HIS B O 1
ATOM 2005 N N . PRO B 1 88 ? -11.945 16.75 8.625 1 95.06 88 PRO B N 1
ATOM 2006 C CA . PRO B 1 88 ? -13.375 16.562 8.875 1 95.06 88 PRO B CA 1
ATOM 2007 C C . PRO B 1 88 ? -14.141 17.891 8.93 1 95.06 88 PRO B C 1
ATOM 2009 O O . PRO B 1 88 ? -15.273 17.969 8.445 1 95.06 88 PRO B O 1
ATOM 2012 N N . SER B 1 89 ? -13.531 18.859 9.5 1 91.88 89 SER B N 1
ATOM 2013 C CA . SER B 1 89 ? -14.266 20.109 9.695 1 91.88 89 SER B CA 1
ATOM 2014 C C . SER B 1 89 ? -14.438 20.859 8.383 1 91.88 89 SER B C 1
ATOM 2016 O O . SER B 1 89 ? -15.5 21.438 8.125 1 91.88 89 SER B O 1
ATOM 2018 N N . SER B 1 90 ? -13.461 20.859 7.551 1 92.44 90 SER B N 1
ATOM 2019 C CA . SER B 1 90 ? -13.516 21.625 6.32 1 92.44 90 SER B CA 1
ATOM 2020 C C . SER B 1 90 ? -13.992 20.781 5.148 1 92.44 90 SER B C 1
ATOM 2022 O O . SER B 1 90 ? -14.445 21.312 4.129 1 92.44 90 SER B O 1
ATOM 2024 N N . GLY B 1 91 ? -13.836 19.453 5.27 1 95.69 91 GLY B N 1
ATOM 2025 C CA . GLY B 1 91 ? -14.203 18.547 4.191 1 95.69 91 GLY B CA 1
ATOM 2026 C C . GLY B 1 91 ? -13.172 18.484 3.086 1 95.69 91 GLY B C 1
ATOM 2027 O O . GLY B 1 91 ? -13.406 17.891 2.037 1 95.69 91 GLY B O 1
ATOM 2028 N N . ARG B 1 92 ? -12.031 19.078 3.316 1 97.25 92 ARG B N 1
ATOM 2029 C CA . ARG B 1 92 ? -10.992 19.141 2.289 1 97.25 92 ARG B CA 1
ATOM 2030 C C . ARG B 1 92 ? -10.031 17.969 2.414 1 97.25 92 ARG B C 1
ATOM 2032 O O . ARG B 1 92 ? -9.734 17.516 3.521 1 97.25 92 ARG B O 1
ATOM 2039 N N . TYR B 1 93 ? -9.547 17.547 1.228 1 98.12 93 TYR B N 1
ATOM 2040 C CA . TYR B 1 93 ? -8.68 16.391 1.188 1 98.12 93 TYR B CA 1
ATOM 2041 C C . TYR B 1 93 ? -7.211 16.797 1.141 1 98.12 93 TYR B C 1
ATOM 2043 O O . TYR B 1 93 ? -6.855 17.766 0.461 1 98.12 93 TYR B O 1
ATOM 2051 N N . MET B 1 94 ? -6.418 16.031 1.902 1 98 94 MET B N 1
ATOM 2052 C CA . MET B 1 94 ? -4.973 16.156 1.748 1 98 94 MET B CA 1
ATOM 2053 C C . MET B 1 94 ? -4.531 15.727 0.35 1 98 94 MET B C 1
ATOM 2055 O O . MET B 1 94 ? -4.949 14.68 -0.143 1 98 94 MET B O 1
ATOM 2059 N N . GLY B 1 95 ? -3.764 16.484 -0.264 1 97.25 95 GLY B N 1
ATOM 2060 C CA . GLY B 1 95 ? -3.234 16.203 -1.588 1 97.25 95 GLY B CA 1
ATOM 2061 C C . GLY B 1 95 ? -2.188 17.188 -2.045 1 97.25 95 GLY B C 1
ATOM 2062 O O . GLY B 1 95 ? -1.543 17.844 -1.221 1 97.25 95 GLY B O 1
ATOM 2063 N N . HIS B 1 96 ? -1.817 17.062 -3.309 1 94.5 96 HIS B N 1
ATOM 2064 C CA . HIS B 1 96 ? -0.852 17.984 -3.902 1 94.5 96 HIS B CA 1
ATOM 2065 C C . HIS B 1 96 ? -1.429 18.656 -5.141 1 94.5 96 HIS B C 1
ATOM 2067 O O . HIS B 1 96 ? -2.525 18.312 -5.586 1 94.5 96 HIS B O 1
ATOM 2073 N N . ASP B 1 97 ? -0.85 19.781 -5.555 1 85.75 97 ASP B N 1
ATOM 2074 C CA . ASP B 1 97 ? -1.322 20.5 -6.73 1 85.75 97 ASP B CA 1
ATOM 2075 C C . ASP B 1 97 ? -0.309 20.406 -7.871 1 85.75 97 ASP B C 1
ATOM 2077 O O . ASP B 1 97 ? -0.172 21.344 -8.656 1 85.75 97 ASP B O 1
ATOM 2081 N N . GLY B 1 98 ? 0.344 19.281 -7.945 1 82.88 98 GLY B N 1
ATOM 2082 C CA . GLY B 1 98 ? 1.345 19.109 -8.992 1 82.88 98 GLY B CA 1
ATOM 2083 C C . GLY B 1 98 ? 2.76 19.344 -8.5 1 82.88 98 GLY B C 1
ATOM 2084 O O . GLY B 1 98 ? 3.725 18.938 -9.148 1 82.88 98 GLY B O 1
ATOM 2085 N N . ASP B 1 99 ? 2.793 19.984 -7.387 1 82.94 99 ASP B N 1
ATOM 2086 C CA . ASP B 1 99 ? 4.09 20.234 -6.762 1 82.94 99 ASP B CA 1
ATOM 2087 C C . ASP B 1 99 ? 4.406 19.156 -5.723 1 82.94 99 ASP B C 1
ATOM 2089 O O . ASP B 1 99 ? 3.605 18.25 -5.496 1 82.94 99 ASP B O 1
ATOM 2093 N N . LYS B 1 100 ? 5.57 19.328 -5.125 1 87.31 100 LYS B N 1
ATOM 2094 C CA . LYS B 1 100 ? 6 18.359 -4.129 1 87.31 100 LYS B CA 1
ATOM 2095 C C . LYS B 1 100 ? 5.305 18.594 -2.791 1 87.31 100 LYS B C 1
ATOM 2097 O O . LYS B 1 100 ? 5.184 17.672 -1.979 1 87.31 100 LYS B O 1
ATOM 2102 N N . THR B 1 101 ? 4.844 19.797 -2.625 1 91.44 101 THR B N 1
ATOM 2103 C CA . THR B 1 101 ? 4.242 20.156 -1.347 1 91.44 101 THR B CA 1
ATOM 2104 C C . THR B 1 101 ? 2.779 19.719 -1.294 1 91.44 101 THR B C 1
ATOM 2106 O O . THR B 1 101 ? 2.119 19.609 -2.33 1 91.44 101 THR B O 1
ATOM 2109 N N . LEU B 1 102 ? 2.312 19.562 -0.041 1 96.81 102 LEU B N 1
ATOM 2110 C CA . LEU B 1 102 ? 0.942 19.109 0.16 1 96.81 102 LEU B CA 1
ATOM 2111 C C . LEU B 1 102 ? 0.05 20.25 0.636 1 96.81 102 LEU B C 1
ATOM 2113 O O . LEU B 1 102 ? 0.531 2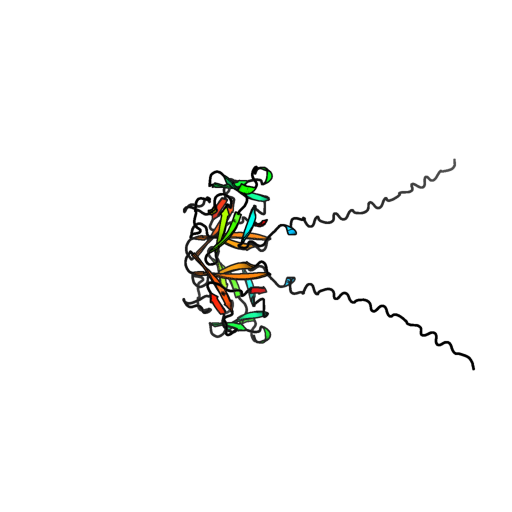1.203 1.257 1 96.81 102 LEU B O 1
ATOM 2117 N N . ARG B 1 103 ? -1.149 20.078 0.303 1 96.38 103 ARG B N 1
ATOM 2118 C CA . ARG B 1 103 ? -2.193 21.016 0.71 1 96.38 103 ARG B CA 1
ATOM 2119 C C . ARG B 1 103 ? -3.512 20.297 0.954 1 96.38 103 ARG B C 1
ATOM 2121 O O . ARG B 1 103 ? -3.666 19.125 0.58 1 96.38 103 ARG B O 1
ATOM 2128 N N . ALA B 1 104 ? -4.355 20.969 1.611 1 96.44 104 ALA B N 1
ATOM 2129 C CA . ALA B 1 104 ? -5.73 20.5 1.754 1 96.44 104 ALA B CA 1
ATOM 2130 C C . ALA B 1 104 ? -6.719 21.5 1.15 1 96.44 104 ALA B C 1
ATOM 2132 O O . ALA B 1 104 ? -7.301 22.312 1.868 1 96.44 104 ALA B O 1
ATOM 2133 N N . LYS B 1 105 ? -6.891 21.375 -0.144 1 94.56 105 LYS B N 1
ATOM 2134 C CA . LYS B 1 105 ? -7.738 22.328 -0.849 1 94.56 105 LYS B CA 1
ATOM 2135 C C . LYS B 1 105 ? -8.859 21.625 -1.608 1 94.56 105 LYS B C 1
ATOM 2137 O O . LYS B 1 105 ? -9.906 22.203 -1.876 1 94.56 105 LYS B O 1
ATOM 2142 N N . ALA B 1 106 ? -8.617 20.406 -1.946 1 96.31 106 ALA B N 1
ATOM 2143 C CA . ALA B 1 106 ? -9.539 19.688 -2.83 1 96.31 106 ALA B CA 1
ATOM 2144 C C . ALA B 1 106 ? -10.828 19.328 -2.102 1 96.31 106 ALA B C 1
ATOM 2146 O O . ALA B 1 106 ? -10.797 18.875 -0.957 1 96.31 106 ALA B O 1
ATOM 2147 N N . THR B 1 107 ? -11.961 19.453 -2.746 1 96.56 107 THR B N 1
ATOM 2148 C CA . THR B 1 107 ? -13.258 19.094 -2.18 1 96.56 107 THR B CA 1
ATOM 2149 C C . THR B 1 107 ? -13.703 17.719 -2.676 1 96.56 107 THR B C 1
ATOM 2151 O O . THR B 1 107 ? -14.711 17.188 -2.207 1 96.56 107 THR B O 1
ATOM 2154 N N . GLU B 1 108 ? -12.953 17.188 -3.613 1 97.12 108 GLU B N 1
ATOM 2155 C CA . GLU B 1 108 ? -13.188 15.836 -4.137 1 97.12 108 GLU B CA 1
ATOM 2156 C C . GLU B 1 108 ? -11.922 14.992 -4.078 1 97.12 108 GLU B C 1
ATOM 2158 O O . GLU B 1 108 ? -10.812 15.508 -4.223 1 97.12 108 GLU B O 1
ATOM 2163 N N . LEU B 1 109 ? -12.094 13.742 -3.852 1 96.81 109 LEU B N 1
ATOM 2164 C CA . LEU B 1 109 ? -10.984 12.797 -3.832 1 96.81 109 LEU B CA 1
ATOM 2165 C C . LEU B 1 109 ? -10.648 12.328 -5.246 1 96.81 109 LEU B C 1
ATOM 2167 O O . LEU B 1 109 ? -11.258 11.391 -5.758 1 96.81 109 LEU B O 1
ATOM 2171 N N . ASN B 1 110 ? -9.68 12.977 -5.812 1 94.5 110 ASN B N 1
ATOM 2172 C CA . ASN B 1 110 ? -9.234 12.641 -7.16 1 94.5 110 ASN B CA 1
ATOM 2173 C C . ASN B 1 110 ? -7.77 12.219 -7.18 1 94.5 110 ASN B C 1
ATOM 2175 O O . ASN B 1 110 ? -7.215 11.844 -6.145 1 94.5 110 ASN B O 1
ATOM 2179 N N . ASN B 1 111 ? -7.098 12.227 -8.297 1 92.12 111 ASN B N 1
ATOM 2180 C CA . ASN B 1 111 ? -5.789 11.617 -8.508 1 92.12 111 ASN B CA 1
ATOM 2181 C C . ASN B 1 111 ? -4.738 12.219 -7.578 1 92.12 111 ASN B C 1
ATOM 2183 O O . ASN B 1 111 ? -3.842 11.516 -7.109 1 92.12 111 ASN B O 1
ATOM 2187 N N . TRP B 1 112 ? -4.918 13.5 -7.238 1 94.75 112 TRP B N 1
ATOM 2188 C CA . TRP B 1 112 ? -3.889 14.219 -6.492 1 94.75 112 TRP B CA 1
ATOM 2189 C C . TRP B 1 112 ? -4.059 14.016 -4.992 1 94.75 112 TRP B C 1
ATOM 2191 O O . TRP B 1 112 ? -3.23 14.461 -4.199 1 94.75 112 TRP B O 1
ATOM 2201 N N . GLU B 1 113 ? -5.164 13.281 -4.551 1 97.44 113 GLU B N 1
ATOM 2202 C CA . GLU B 1 113 ? -5.484 13.125 -3.137 1 97.44 113 GLU B CA 1
ATOM 2203 C C . GLU B 1 113 ? -5.418 11.656 -2.715 1 97.44 113 GLU B C 1
ATOM 2205 O O . GLU B 1 113 ? -5.855 11.305 -1.618 1 97.44 113 GLU B O 1
ATOM 2210 N N . LEU B 1 114 ? -4.848 10.875 -3.633 1 97.44 114 LEU B N 1
ATOM 2211 C CA . LEU B 1 114 ? -4.855 9.438 -3.393 1 97.44 114 LEU B CA 1
ATOM 2212 C C . LEU B 1 114 ? -3.592 9.008 -2.656 1 97.44 114 LEU B C 1
ATOM 2214 O O . LEU B 1 114 ? -2.498 9.492 -2.951 1 97.44 114 LEU B O 1
ATOM 2218 N N . PHE B 1 115 ? -3.756 8.047 -1.67 1 98.19 115 PHE B N 1
ATOM 2219 C CA . PHE B 1 115 ? -2.652 7.477 -0.907 1 98.19 115 PHE B CA 1
ATOM 2220 C C . PHE B 1 115 ? -2.846 5.977 -0.718 1 98.19 115 PHE B C 1
ATOM 2222 O O . PHE B 1 115 ? -3.961 5.469 -0.84 1 98.19 115 PHE B O 1
ATOM 2229 N N . THR B 1 116 ? -1.81 5.328 -0.447 1 98.62 116 THR B N 1
ATOM 2230 C CA . THR B 1 116 ? -1.854 3.965 0.07 1 98.62 116 THR B CA 1
ATOM 2231 C C . THR B 1 116 ? -0.773 3.75 1.126 1 98.62 116 THR B C 1
ATOM 2233 O O . THR B 1 116 ? 0.403 4.027 0.882 1 98.62 116 THR B O 1
ATOM 2236 N N . PRO B 1 117 ? -1.194 3.375 2.312 1 98.81 117 PRO B N 1
ATOM 2237 C CA . PRO B 1 117 ? -0.198 3.049 3.336 1 98.81 117 PRO B CA 1
ATOM 2238 C C . PRO B 1 117 ? 0.427 1.671 3.133 1 98.81 117 PRO B C 1
ATOM 2240 O O . PRO B 1 117 ? -0.266 0.725 2.75 1 98.81 117 PRO B O 1
ATOM 2243 N N . ARG B 1 118 ? 1.694 1.597 3.352 1 98.88 118 ARG B N 1
ATOM 2244 C CA . ARG B 1 118 ? 2.412 0.327 3.291 1 98.88 118 ARG B CA 1
ATOM 2245 C C . ARG B 1 118 ? 3.238 0.107 4.555 1 98.88 118 ARG B C 1
ATOM 2247 O O . ARG B 1 118 ? 4.098 0.924 4.891 1 98.88 118 ARG B O 1
ATOM 2254 N N . GLU B 1 119 ? 2.986 -0.997 5.188 1 98.5 119 GLU B N 1
ATOM 2255 C CA . GLU B 1 119 ? 3.711 -1.318 6.414 1 98.5 119 GLU B CA 1
ATOM 2256 C C . GLU B 1 119 ? 5.203 -1.488 6.145 1 98.5 119 GLU B C 1
ATOM 2258 O O . GLU B 1 119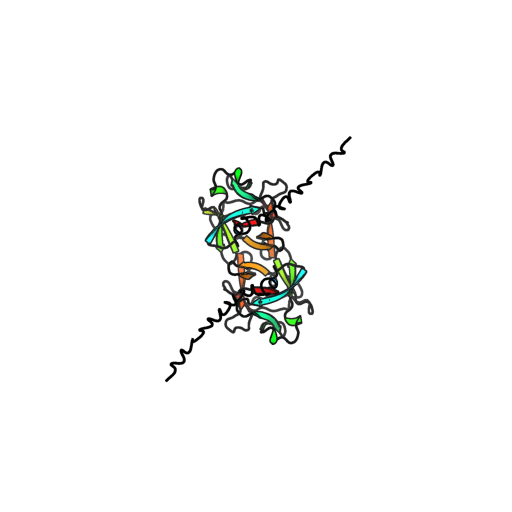 ? 5.594 -2.107 5.152 1 98.5 119 GLU B O 1
ATOM 2263 N N . HIS B 1 120 ? 5.953 -0.943 7.02 1 98.31 120 HIS B N 1
ATOM 2264 C CA . HIS B 1 120 ? 7.406 -1.027 6.93 1 98.31 120 HIS B CA 1
ATOM 2265 C C . HIS B 1 120 ? 7.961 -2.057 7.906 1 98.31 120 HIS B C 1
ATOM 2267 O O . HIS B 1 120 ? 7.469 -2.178 9.031 1 98.31 120 HIS B O 1
ATOM 2273 N N . PRO B 1 121 ? 9.023 -2.758 7.57 1 97.06 121 PRO B N 1
ATOM 2274 C CA . PRO B 1 121 ? 9.594 -3.764 8.469 1 97.06 121 PRO B CA 1
ATOM 2275 C C . PRO B 1 121 ? 10.086 -3.168 9.789 1 97.06 121 PRO B C 1
ATOM 2277 O O . PRO B 1 121 ? 10.117 -3.859 10.805 1 97.06 121 PRO B O 1
ATOM 2280 N N . GLU B 1 122 ? 10.453 -1.925 9.773 1 96.12 122 GLU B N 1
ATOM 2281 C CA . GLU B 1 122 ? 10.945 -1.271 10.984 1 96.12 122 GLU B CA 1
ATOM 2282 C C . GLU B 1 122 ? 9.797 -0.664 11.781 1 96.12 122 GLU B C 1
ATOM 2284 O O . GLU B 1 122 ? 10.023 0.105 12.719 1 96.12 122 GLU B O 1
ATOM 2289 N N . GLY B 1 123 ? 8.641 -0.96 11.398 1 96.06 123 GLY B N 1
ATOM 2290 C CA . GLY B 1 123 ? 7.48 -0.389 12.055 1 96.06 123 GLY B CA 1
ATOM 2291 C C . GLY B 1 123 ? 6.949 0.85 11.359 1 96.06 123 GLY B C 1
ATOM 2292 O O . GLY B 1 123 ? 7.668 1.495 10.594 1 96.06 123 GLY B O 1
ATOM 2293 N N . GLY B 1 124 ? 5.742 1.101 11.594 1 97.75 124 GLY B N 1
ATOM 2294 C CA . GLY B 1 124 ? 5.125 2.25 10.945 1 97.75 124 GLY B CA 1
ATOM 2295 C C . GLY B 1 124 ? 4.801 2.012 9.484 1 97.75 124 GLY B C 1
ATOM 2296 O O . GLY B 1 124 ? 4.789 0.869 9.023 1 97.75 124 GLY B O 1
ATOM 2297 N N . TYR B 1 125 ? 4.434 3.115 8.836 1 98.69 125 TYR B N 1
ATOM 2298 C CA . TYR B 1 125 ? 3.957 3.006 7.461 1 98.69 125 TYR B CA 1
ATOM 2299 C C . TYR B 1 125 ? 4.668 4.004 6.555 1 98.69 125 TYR B C 1
ATOM 2301 O O . TYR B 1 125 ? 4.922 5.145 6.953 1 98.69 125 TYR B O 1
ATOM 2309 N N . GLN B 1 126 ? 5.027 3.531 5.355 1 98.75 126 GLN B N 1
ATOM 2310 C CA . GLN B 1 126 ? 5.172 4.488 4.262 1 98.75 126 GLN B CA 1
ATOM 2311 C C . GLN B 1 126 ? 3.809 4.965 3.766 1 98.75 126 GLN B C 1
ATOM 2313 O O . GLN B 1 126 ? 2.887 4.164 3.602 1 98.75 126 GLN B O 1
ATOM 2318 N N . LEU B 1 127 ? 3.658 6.207 3.635 1 98.75 127 LEU B N 1
ATOM 2319 C CA . LEU B 1 127 ? 2.48 6.75 2.963 1 98.75 127 LEU B CA 1
ATOM 2320 C C . LEU B 1 127 ? 2.801 7.121 1.521 1 98.75 127 LEU B C 1
ATOM 2322 O O . LEU B 1 127 ? 3.619 8.008 1.271 1 98.75 127 LEU B O 1
ATOM 2326 N N . LEU B 1 128 ? 2.15 6.398 0.576 1 98.19 128 LEU B N 1
ATOM 2327 C CA . LEU B 1 128 ? 2.547 6.477 -0.826 1 98.19 128 LEU B CA 1
ATOM 2328 C C . LEU B 1 128 ? 1.441 7.105 -1.668 1 98.19 128 LEU B C 1
ATOM 2330 O O . LEU B 1 128 ? 0.259 6.82 -1.461 1 98.19 128 LEU B O 1
ATOM 2334 N N . SER B 1 129 ? 1.809 7.957 -2.549 1 96.81 129 SER B N 1
ATOM 2335 C CA . SER B 1 129 ? 0.889 8.633 -3.455 1 96.81 129 SER B CA 1
ATOM 2336 C C . SER B 1 129 ? 1.239 8.352 -4.914 1 96.81 129 SER B C 1
ATOM 2338 O O . SER B 1 129 ? 2.404 8.438 -5.305 1 96.81 129 SER B O 1
ATOM 2340 N N . PRO B 1 130 ? 0.233 8.031 -5.668 1 95.44 130 PRO B N 1
ATOM 2341 C CA . PRO B 1 130 ? 0.535 7.703 -7.066 1 95.44 130 PRO B CA 1
ATOM 2342 C C . PRO B 1 130 ? 0.964 8.922 -7.879 1 95.44 130 PRO B C 1
ATOM 2344 O O . PRO B 1 130 ? 0.472 10.031 -7.645 1 95.44 130 PRO B O 1
ATOM 2347 N N . TYR B 1 131 ? 1.973 8.734 -8.688 1 92.38 131 TYR B N 1
ATOM 2348 C CA . TYR B 1 131 ? 2.418 9.625 -9.758 1 92.38 131 TYR B CA 1
ATOM 2349 C C . TYR B 1 131 ? 2.35 8.938 -11.109 1 92.38 131 TYR B C 1
ATOM 2351 O O . TYR B 1 131 ? 3.223 8.133 -11.453 1 92.38 131 TYR B O 1
ATOM 2359 N N . TRP B 1 132 ? 1.39 9.172 -11.766 1 83.94 132 TRP B N 1
ATOM 2360 C CA . TRP B 1 132 ? 1.02 8.383 -12.938 1 83.94 132 TRP B CA 1
ATOM 2361 C C . TRP B 1 132 ? 0.847 6.914 -12.57 1 83.94 132 TRP B C 1
ATOM 2363 O O . TRP B 1 132 ? 0.584 6.586 -11.414 1 83.94 132 TRP B O 1
ATOM 2373 N N . SER B 1 133 ? 0.841 6.051 -13.586 1 81.69 133 SER B N 1
ATOM 2374 C CA . SER B 1 133 ? 0.446 4.672 -13.328 1 81.69 133 SER B CA 1
ATOM 2375 C C . SER B 1 133 ? 1.631 3.838 -12.852 1 81.69 133 SER B C 1
ATOM 2377 O O . SER B 1 133 ? 1.453 2.721 -12.359 1 81.69 133 SER B O 1
ATOM 2379 N N . GLN B 1 134 ? 2.793 4.465 -12.75 1 90.31 134 GLN B N 1
ATOM 2380 C CA . GLN B 1 134 ? 3.914 3.547 -12.578 1 90.31 134 GLN B CA 1
ATOM 2381 C C . GLN B 1 134 ? 4.805 3.977 -11.414 1 90.31 134 GLN B C 1
ATOM 2383 O O . GLN B 1 134 ? 5.859 3.387 -11.188 1 90.31 134 GLN B O 1
ATOM 2388 N N . VAL B 1 135 ? 4.371 5.008 -10.766 1 95.25 135 VAL B N 1
ATOM 2389 C CA . VAL B 1 135 ? 5.234 5.508 -9.703 1 95.25 135 VAL B CA 1
ATOM 2390 C C . VAL B 1 135 ? 4.41 5.75 -8.438 1 95.25 135 VAL B C 1
ATOM 2392 O O . VAL B 1 135 ? 3.301 6.289 -8.508 1 95.25 135 VAL B O 1
ATOM 2395 N N . LEU B 1 136 ? 4.902 5.23 -7.379 1 96.94 136 LEU B N 1
ATOM 2396 C CA . LEU B 1 136 ? 4.434 5.648 -6.062 1 96.94 136 LEU B CA 1
ATOM 2397 C C . LEU B 1 136 ? 5.469 6.527 -5.367 1 96.94 136 LEU B C 1
ATOM 2399 O O . LEU B 1 136 ? 6.574 6.074 -5.066 1 96.94 136 LEU B O 1
ATOM 2403 N N . MET B 1 137 ? 5.062 7.77 -5.148 1 96.81 137 MET B N 1
ATOM 2404 C CA . MET B 1 137 ? 5.918 8.68 -4.391 1 96.81 137 MET B CA 1
ATOM 2405 C C . MET B 1 137 ? 5.66 8.547 -2.893 1 96.81 137 MET B C 1
ATOM 2407 O O . MET B 1 137 ? 4.547 8.227 -2.477 1 96.81 137 MET B O 1
ATOM 2411 N N . VAL B 1 138 ? 6.699 8.734 -2.139 1 98.06 138 VAL B N 1
ATOM 2412 C CA . VAL B 1 138 ? 6.59 8.562 -0.693 1 98.06 138 VAL B CA 1
ATOM 2413 C C . VAL B 1 138 ? 6.457 9.922 -0.019 1 98.06 138 VAL B C 1
ATOM 2415 O O . VAL B 1 138 ? 7.141 10.875 -0.398 1 98.06 138 VAL B O 1
ATOM 2418 N N . LEU B 1 139 ? 5.535 10.023 0.958 1 98.19 139 LEU B N 1
ATOM 2419 C CA . LEU B 1 139 ? 5.352 11.227 1.76 1 98.19 139 LEU B CA 1
ATOM 2420 C C . LEU B 1 139 ? 6.453 11.352 2.807 1 98.19 139 LEU B C 1
ATOM 2422 O O . LEU B 1 139 ? 6.66 10.438 3.609 1 98.19 139 LEU B O 1
ATOM 2426 N N . CYS B 1 140 ? 7.121 12.516 2.789 1 98.06 140 CYS B N 1
ATOM 2427 C CA . CYS B 1 140 ? 8.273 12.711 3.662 1 98.06 140 CYS B CA 1
ATOM 2428 C C . CYS B 1 140 ? 8.219 14.062 4.352 1 98.06 140 CYS B C 1
ATOM 2430 O O . CYS B 1 140 ? 7.574 14.992 3.855 1 98.06 140 CYS B O 1
ATOM 2432 N N . VAL B 1 141 ? 8.875 14.094 5.426 1 97.88 141 VAL B N 1
ATOM 2433 C CA . VAL B 1 141 ? 9.195 15.391 6.016 1 97.88 141 VAL B CA 1
ATOM 2434 C C . VAL B 1 141 ? 10.391 16 5.297 1 97.88 141 VAL B C 1
ATOM 2436 O O . VAL B 1 141 ? 11.422 15.352 5.121 1 97.88 141 VAL B O 1
ATOM 2439 N N . ASP B 1 142 ? 10.227 17.25 4.93 1 96.38 142 ASP B N 1
ATOM 2440 C CA . ASP B 1 142 ? 11.273 17.906 4.16 1 96.38 142 ASP B CA 1
ATOM 2441 C C . ASP B 1 142 ? 12.469 18.25 5.047 1 96.38 142 ASP B C 1
ATOM 2443 O O . ASP B 1 142 ? 12.414 18.078 6.266 1 96.38 142 ASP B O 1
ATOM 2447 N N . GLU B 1 143 ? 13.508 18.719 4.449 1 95.44 143 GLU B N 1
ATOM 2448 C CA . GLU B 1 143 ? 14.758 19.031 5.137 1 95.44 143 GLU B CA 1
ATOM 2449 C C . GLU B 1 143 ? 14.562 20.141 6.164 1 95.44 143 GLU B C 1
ATOM 2451 O O . GLU B 1 143 ? 15.234 20.156 7.199 1 95.44 143 GLU B O 1
ATOM 2456 N N . ASP B 1 144 ? 13.609 21.031 5.879 1 95 144 ASP B N 1
ATOM 2457 C CA . ASP B 1 144 ? 13.367 22.156 6.789 1 95 144 ASP B CA 1
ATOM 2458 C C . ASP B 1 144 ? 12.672 21.688 8.062 1 95 144 ASP B C 1
ATOM 2460 O O . ASP B 1 144 ? 12.469 22.469 8.984 1 95 144 ASP B O 1
ATOM 2464 N N . ARG B 1 145 ? 12.258 20.375 8.078 1 94.69 145 ARG B N 1
ATOM 2465 C CA . ARG B 1 145 ? 11.617 19.719 9.219 1 94.69 145 ARG B CA 1
ATOM 2466 C C . ARG B 1 145 ? 10.297 20.406 9.562 1 94.69 145 ARG B C 1
ATOM 2468 O O . ARG B 1 145 ? 9.805 20.281 10.688 1 94.69 145 ARG B O 1
ATOM 2475 N N . LYS B 1 146 ? 9.68 21.094 8.625 1 93.94 146 LYS B N 1
ATOM 2476 C CA . LYS B 1 146 ? 8.406 21.781 8.82 1 93.94 146 LYS B CA 1
ATOM 2477 C C . LYS B 1 146 ? 7.398 21.391 7.75 1 93.94 146 LYS B C 1
ATOM 2479 O O . LYS B 1 146 ? 6.199 21.281 8.023 1 93.94 146 LYS B O 1
ATOM 2484 N N . THR B 1 147 ? 7.93 21.156 6.582 1 95.44 147 THR B N 1
ATOM 2485 C CA . THR B 1 147 ? 7.066 20.922 5.434 1 95.44 147 THR B CA 1
ATOM 2486 C C . THR B 1 147 ? 6.984 19.422 5.125 1 95.44 147 THR B C 1
ATOM 2488 O O . THR B 1 147 ? 7.949 18.688 5.34 1 95.44 147 THR B O 1
ATOM 2491 N N . VAL B 1 148 ? 5.824 18.984 4.73 1 97.31 148 VAL B N 1
ATOM 2492 C CA . VAL B 1 148 ? 5.613 17.625 4.242 1 97.31 148 VAL B CA 1
ATOM 2493 C C . VAL B 1 148 ? 5.59 17.625 2.715 1 97.31 148 VAL B C 1
ATOM 2495 O O . VAL B 1 148 ? 4.91 18.438 2.098 1 97.31 148 VAL B O 1
ATOM 2498 N N . VAL B 1 149 ? 6.379 16.688 2.152 1 97.5 149 VAL B N 1
ATOM 2499 C CA . VAL B 1 149 ? 6.516 16.672 0.699 1 97.5 149 VAL B CA 1
ATOM 2500 C C . VAL B 1 149 ? 6.434 15.242 0.182 1 97.5 149 VAL B C 1
ATOM 2502 O O . VAL B 1 149 ? 6.586 14.289 0.951 1 97.5 149 VAL B O 1
ATOM 2505 N N . ARG B 1 150 ? 6.227 15.086 -1.088 1 97.12 150 ARG B N 1
ATOM 2506 C CA . ARG B 1 150 ? 6.344 13.805 -1.78 1 97.12 150 ARG B CA 1
ATOM 2507 C C . ARG B 1 150 ? 7.684 13.695 -2.5 1 97.12 150 ARG B C 1
ATOM 2509 O O . ARG B 1 150 ? 8.156 14.664 -3.094 1 97.12 150 ARG B O 1
ATOM 2516 N N . ARG B 1 151 ? 8.266 12.531 -2.395 1 96.69 151 ARG B N 1
ATOM 2517 C CA . ARG B 1 151 ? 9.523 12.211 -3.064 1 96.69 151 ARG B CA 1
ATOM 2518 C C . ARG B 1 151 ? 9.492 10.812 -3.66 1 96.69 151 ARG B C 1
ATOM 2520 O O . ARG B 1 151 ? 8.641 9.992 -3.291 1 96.69 151 ARG B O 1
ATOM 2527 N N . ASN B 1 152 ? 10.414 10.648 -4.594 1 95.75 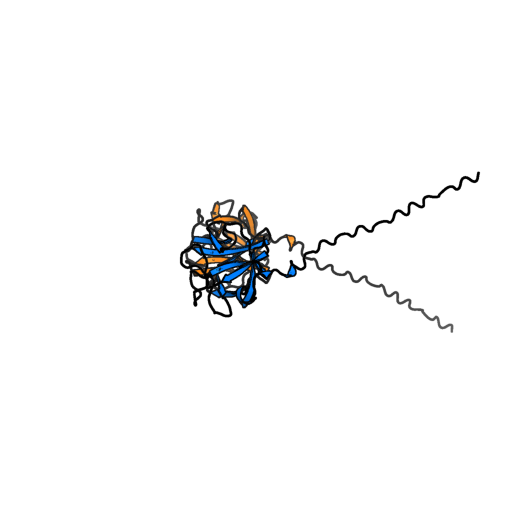152 ASN B N 1
ATOM 2528 C CA . ASN B 1 152 ? 10.539 9.297 -5.137 1 95.75 152 ASN B CA 1
ATOM 2529 C C . ASN B 1 152 ? 11.07 8.32 -4.086 1 95.75 152 ASN B C 1
ATOM 2531 O O . ASN B 1 152 ? 10.734 7.137 -4.109 1 95.75 152 ASN B O 1
ATOM 2535 N N . HIS B 1 153 ? 11.883 8.828 -3.273 1 96.38 153 HIS B N 1
ATOM 2536 C CA . HIS B 1 153 ? 12.469 8.039 -2.197 1 96.38 153 HIS B CA 1
ATOM 2537 C C . HIS B 1 153 ? 12.484 8.82 -0.887 1 96.38 153 HIS B C 1
ATOM 2539 O O . HIS B 1 153 ? 12.562 10.055 -0.893 1 96.38 153 HIS B O 1
ATOM 2545 N N . GLY B 1 154 ? 12.344 8.078 0.154 1 96.38 154 GLY B N 1
ATOM 2546 C CA . GLY B 1 154 ? 12.406 8.68 1.477 1 96.38 154 GLY B CA 1
ATOM 2547 C C . GLY B 1 154 ? 12.328 7.664 2.6 1 96.38 154 GLY B C 1
ATOM 2548 O O . GLY B 1 154 ? 11.969 6.508 2.373 1 96.38 154 GLY B O 1
ATOM 2549 N N . THR B 1 155 ? 12.648 8.148 3.75 1 96.94 155 THR B N 1
ATOM 2550 C CA . THR B 1 155 ? 12.75 7.219 4.871 1 96.94 155 THR B CA 1
ATOM 2551 C C . THR B 1 155 ? 11.727 7.551 5.949 1 96.94 155 THR B C 1
ATOM 2553 O O . THR B 1 155 ? 11.672 6.895 6.988 1 96.94 155 THR B O 1
ATOM 2556 N N . THR B 1 156 ? 10.945 8.594 5.738 1 98.31 156 THR B N 1
ATOM 2557 C CA . THR B 1 156 ? 9.961 8.977 6.75 1 98.31 156 THR B CA 1
ATOM 2558 C C . THR B 1 156 ? 8.93 7.867 6.945 1 98.31 156 THR B C 1
ATOM 2560 O O . THR B 1 156 ? 8.391 7.344 5.969 1 98.31 156 THR B O 1
ATOM 2563 N N . LEU B 1 157 ? 8.695 7.52 8.164 1 98.5 157 LEU B N 1
ATOM 2564 C CA . LEU B 1 157 ? 7.648 6.57 8.523 1 98.5 157 LEU B CA 1
ATOM 2565 C C . LEU B 1 157 ? 6.566 7.246 9.359 1 98.5 157 LEU B C 1
ATOM 2567 O O . LEU B 1 157 ? 6.859 8.133 10.156 1 98.5 157 LEU B O 1
ATOM 2571 N N . TRP B 1 158 ? 5.383 6.781 9.109 1 98.38 158 TRP B N 1
ATOM 2572 C CA . TRP B 1 158 ? 4.215 7.395 9.734 1 98.38 158 TRP B CA 1
ATOM 2573 C C . TRP B 1 158 ? 3.48 6.387 10.617 1 98.38 158 TRP B C 1
ATOM 2575 O O . TRP B 1 158 ? 3.49 5.188 10.336 1 98.38 158 TRP B O 1
ATOM 2585 N N . GLU B 1 159 ? 2.941 6.918 11.617 1 98.12 159 GLU B N 1
ATOM 2586 C CA . GLU B 1 159 ? 2.055 6.148 12.484 1 98.12 159 GLU B CA 1
ATOM 2587 C C . GLU B 1 159 ? 0.664 6.773 12.547 1 98.12 159 GLU B C 1
ATOM 2589 O O . GLU B 1 159 ? 0.523 7.996 12.469 1 98.12 159 GLU B O 1
ATOM 2594 N N . PHE B 1 160 ? -0.285 5.887 12.672 1 97.88 160 PHE B N 1
ATOM 2595 C CA . PHE B 1 160 ? -1.675 6.309 12.797 1 97.88 160 PHE B CA 1
ATOM 2596 C C . PHE B 1 160 ? -2.195 6.055 14.211 1 97.88 160 PHE B C 1
ATOM 2598 O O . PHE B 1 160 ? -2.111 4.934 14.711 1 97.88 160 PHE B O 1
ATOM 2605 N N . ILE B 1 161 ? -2.691 7.133 14.789 1 94.5 161 ILE B N 1
ATOM 2606 C CA . ILE B 1 161 ? -3.133 7.031 16.172 1 94.5 161 ILE B CA 1
ATOM 2607 C C . ILE B 1 161 ? -4.547 7.59 16.312 1 94.5 161 ILE B C 1
ATOM 2609 O O . ILE B 1 161 ? -4.863 8.648 15.758 1 94.5 161 ILE B O 1
#

InterPro domains:
  IPR008999 Actin-crosslinking [SSF50405] (67-130)

pLDDT: mean 83.55, std 24.15, range [26.81, 98.88]

Radius of gyration: 27.91 Å; Cα contacts (8 Å, |Δi|>4): 712; chains: 2; bounding box: 66×86×97 Å

Foldseek 3Di:
DPPPPPPPPPPPPPPPPPPPPPCPPPCVVVFDDDDAPDKWFKAWPPPRWTFFADPFFTKTGRPVPDPDNLRRIWGWHDDPHWIWTASVVVCFTWFDDPFFFIGGDHNDDDQRGTWDWDADPVGATFIWHDDPDPATWTWDQDPVNITIGTHRDDDTGITTD/DPPPPPPPPPPPPPPPPPPPPPCPPPCVVVFDDDDAPDKWFKAWPPPRWTFFADPFFTKTGRPVPDPDPLRRIWGWHDDPHWIWTASVVVCFTWFDDPFFFIGGDHNDDDQRGTWDWDADPVGATFIWHDDPDPATWTWDQDPVNITIGTHSDDDTGITTD

Solvent-accessible surface area (backbone atoms only — not comparable to full-atom values): 17504 Å² total; per-residue (Å²): 135,82,80,75,77,75,76,76,74,75,72,76,71,75,69,73,77,72,70,71,70,71,69,76,51,80,56,70,82,44,57,50,69,80,50,65,82,41,68,26,35,45,24,34,61,89,77,60,25,23,48,27,59,53,97,49,32,39,27,46,35,52,61,87,74,44,86,54,68,68,44,31,37,30,34,27,37,72,53,55,64,25,30,30,38,25,30,72,89,81,52,20,26,42,24,39,84,87,55,51,48,37,26,38,74,40,78,62,88,47,64,53,21,34,30,45,59,26,63,37,86,88,52,46,20,37,42,27,27,55,52,58,57,61,28,29,26,28,46,25,69,37,92,84,64,37,43,35,28,52,30,75,67,74,82,48,31,33,34,32,69,137,83,80,76,76,76,76,76,75,75,74,75,72,76,70,74,75,71,70,69,68,69,71,71,55,79,58,69,82,44,56,50,69,79,51,64,82,42,69,25,35,44,24,33,60,91,77,60,26,25,49,27,59,52,97,49,32,38,28,47,37,52,60,87,75,45,86,54,69,68,42,31,37,29,34,27,37,72,52,56,66,25,30,30,37,24,29,74,90,78,51,21,24,41,27,39,85,86,54,50,48,37,28,38,74,39,78,62,89,46,66,54,23,34,30,45,59,26,64,38,86,89,53,48,21,38,44,27,25,54,51,58,57,63,27,31,24,29,48,25,69,36,94,82,64,36,42,35,29,52,30,75,68,72,81,46,32,34,35,32,67

Nearest PDB structures (foldseek):
  4izx-assembly1_A  TM=7.879E-01  e=1.371E-04  Macrolepiota procera
  2fdb-assembly2_N  TM=7.150E-01  e=1.297E-03  Homo sapiens
  5eha-assembly1_A  TM=7.650E-01  e=1.163E-02  Agaricus bisporus
  5w21-assembly1_B  TM=6.771E-01  e=2.894E-03  Homo sapiens
  1pwa-assembly1_A  TM=6.403E-01  e=1.161E-01  Homo sapiens

Sequence (322 aa):
MHSSDDFSTNSTVFTPSTECNTTASLWSDRHAIPWPGNTYRIIEKQTNRAITLVDDLIVIKDIEDTAQITVTQWLCVEKNGYFGFQHPSSGRYMGHDGDKTLRAKATELNNWELFTPREHPEGGYQLLSPYWSQVLMVLCVDEDRKTVVRRNHGTTLWEFIMHSSDDFSTNSTVFTPSTECNTTASLWSDRHAIPWPGNTYRIIEKQTNRAITLVDDLIVIKDIEDTAQITVTQWLCVEKNGYFGFQHPSSGRYMGHDGDKTLRAKATELNNWELFTPREHPEGGYQLLSPYWSQVLMVLCVDEDRKTVVRRNHGTTLWEFI

Organism: Colletotrichum gloeosporioides (NCBI:txid474922)

Secondary structure (DSSP, 8-state):
-------------------------TTGGG-B---TT-EE-EEETTT--EEEEETTEEEEE-GGG-S-GGGG-EEEEEETTEEEEE-TTT-PEEEESSSSBEEEEESS--GGG-BEEEE-TTSSEEEEEEETTTEEEEEEE-TTSSBEEEESS----EEE-/-------------------------TTGGG-B---TT-EE-EEETTT--EEEEETTEEEEE-GGG-S-GGGG-EEEEEETTEEEEE-TTT-PEEEESSSSBEEEEESS--GGG-BEEEE-TTSSEEEEEEETTTEEEEEEE-TTSSBEEEESS----EEE-